Protein AF-A0A401KFF0-F1 (afdb_monomer_lite)

Secondary structure (DSSP, 8-state):
----------HHHHHHHHHHHH-TT-EEEE-TTT--EEEHHHHHHHHHHHHHHHHHHS-HHHHHHTT-TT--EEEEE--------S-GGGGTTTB-TTS-EEEEEEEEE-TTSPEEEEEETTTTEEEETTEEEEHHHHHHHHHTSTTEEEEEEEEEEETTTEEEEEEEEEEP---------HHHHHHHHHHTS---GGGS-SEEEEE-TTS---B-TTS-B-HHHHHIIIIIIS-GGGS-EEE--TTSPPTTS---GGGGGT----

Sequence (266 aa):
MTDTYYVPQLPWFTQFFQHWQRSPERILIRDLETGKEASVTEFLYDVIRHGSYLRSQLSEEIQSQLRDPNEEVFIAIVASAGYISGNANVMDNVFDSSDFYKTGDLGRIGPGREIFVLGRARQDVIRYFGWKVNALDVEESIRQHPEVSQTFVLGIADEHTCQRVAALIVRKPVASCGSFKLAALRRWLAIEQKLPAFKLPTMLRTISKGDPIPMTDSGKPLKKKIEDVYFRLHPVADRQVEIWDITTQEEGIGNRQWDWEGGSAK

Organism: Aspergillus awamori (NCBI:txid105351)

Radius of gyration: 23.63 Å; chains: 1; bounding box: 67×48×61 Å

Foldseek 3Di:
DPDDQDQQPDPVSVVLVVVCVVFVQQFDDADPVVRDTDGSVRVNCCCRVVVVVVLVLDDPVVVVLLQDQPHKDFDFDPDPDDDPDPDPCSCPPQADPSRTGRPQWIWGQHNSRDIGTLGGVPWQWEQFQNDTAGQVVLQVLLCPDPFFPGKGWGWDADPPTRTFTEMETETDPDPDPDDDDPVVSQLCCCAVVVDAPSNGGQKYAYDYPPDDFDADPVRHGPVVVCCCPPDNPCHVVVVRMDGHDPQDDDPNRDDHPCVVVVSNDD

InterPro domains:
  IPR025110 AMP-binding enzyme, C-terminal domain [PF13193] (138-220)
  IPR045851 AMP-binding enzyme domain superfamily [G3DSA:3.30.300.30] (123-231)
  IPR050237 ATP-dependent AMP-binding enzyme [PTHR43767] (87-226)

pLDDT: mean 74.82, std 15.37, range [31.75, 96.06]

Structure (mmCIF, N/CA/C/O backbone):
data_AF-A0A401KFF0-F1
#
_entry.id   AF-A0A401KFF0-F1
#
loop_
_atom_site.group_PDB
_atom_site.id
_atom_site.type_symbol
_atom_site.label_atom_id
_atom_site.label_alt_id
_atom_site.label_comp_id
_atom_site.label_asym_id
_atom_site.label_entity_id
_atom_site.label_seq_id
_atom_site.pdbx_PDB_ins_code
_atom_site.Cartn_x
_atom_site.Cartn_y
_atom_site.Cartn_z
_atom_site.occupancy
_atom_site.B_iso_or_equiv
_atom_site.auth_seq_id
_atom_site.auth_comp_id
_atom_site.auth_asym_id
_atom_site.auth_atom_id
_atom_site.pdbx_PDB_model_num
ATOM 1 N N . MET A 1 1 ? 34.389 11.138 -32.431 1.00 35.97 1 MET A N 1
ATOM 2 C CA . MET A 1 1 ? 33.479 11.713 -31.422 1.00 35.97 1 MET A CA 1
ATOM 3 C C . MET A 1 1 ? 33.643 10.869 -30.175 1.00 35.97 1 MET A C 1
ATOM 5 O O . MET A 1 1 ? 33.470 9.665 -30.265 1.00 35.97 1 MET A O 1
ATOM 9 N N . THR A 1 2 ? 34.129 11.443 -29.078 1.00 34.19 2 THR A N 1
ATOM 10 C CA . THR A 1 2 ? 34.196 10.753 -27.784 1.00 34.19 2 THR A CA 1
ATOM 11 C C . THR A 1 2 ? 32.779 10.629 -27.246 1.00 34.19 2 THR A C 1
ATOM 13 O O . THR A 1 2 ? 32.170 11.646 -26.922 1.00 34.19 2 THR A O 1
ATOM 16 N N . ASP A 1 3 ? 32.252 9.408 -27.191 1.00 39.41 3 ASP A N 1
ATOM 17 C CA . ASP A 1 3 ? 30.990 9.131 -26.513 1.00 39.41 3 ASP A CA 1
ATOM 18 C C . ASP A 1 3 ? 31.158 9.465 -25.026 1.00 39.41 3 ASP A C 1
ATOM 20 O O . ASP A 1 3 ? 31.905 8.812 -24.294 1.00 39.41 3 ASP A O 1
ATOM 24 N N . THR A 1 4 ? 30.506 10.535 -24.579 1.00 45.16 4 THR A N 1
ATOM 25 C CA . THR A 1 4 ? 30.492 10.922 -23.168 1.00 45.16 4 THR A CA 1
ATOM 26 C C . THR A 1 4 ? 29.521 10.005 -22.430 1.00 45.16 4 THR A C 1
ATOM 28 O O . THR A 1 4 ? 28.309 10.222 -22.438 1.00 45.16 4 THR A O 1
ATOM 31 N N . TYR A 1 5 ? 30.045 8.960 -21.792 1.00 48.78 5 TYR A N 1
ATOM 32 C CA . TYR A 1 5 ? 29.248 8.055 -20.966 1.00 48.78 5 TYR A CA 1
ATOM 33 C C . TYR A 1 5 ? 28.973 8.692 -19.599 1.00 48.78 5 TYR A C 1
ATOM 35 O O . TYR A 1 5 ? 29.878 8.904 -18.794 1.00 48.78 5 TYR A O 1
ATOM 43 N N . TYR A 1 6 ? 27.703 8.991 -19.321 1.00 53.06 6 TYR A N 1
ATOM 44 C CA . TYR A 1 6 ? 27.269 9.452 -18.004 1.00 53.06 6 TYR A CA 1
ATOM 45 C C . TYR A 1 6 ? 27.095 8.258 -17.067 1.00 53.06 6 TYR A C 1
ATOM 47 O O . TYR A 1 6 ? 26.159 7.471 -17.221 1.00 53.06 6 TYR A O 1
ATOM 55 N N . VAL A 1 7 ? 27.977 8.149 -16.075 1.00 56.47 7 VAL A N 1
ATOM 56 C CA . VAL A 1 7 ? 27.867 7.150 -15.007 1.00 56.47 7 VAL A CA 1
ATOM 57 C C . VAL A 1 7 ? 26.634 7.464 -14.144 1.00 56.47 7 VAL A C 1
ATOM 59 O O . VAL A 1 7 ? 26.543 8.572 -13.608 1.00 56.47 7 VAL A O 1
ATOM 62 N N . PRO A 1 8 ? 25.669 6.535 -13.997 1.00 57.53 8 PRO A N 1
ATOM 63 C CA . PRO A 1 8 ? 24.515 6.737 -13.126 1.00 57.53 8 PRO A CA 1
ATOM 64 C C . PRO A 1 8 ? 24.954 6.961 -11.673 1.00 57.53 8 PRO A C 1
ATOM 66 O O . PRO A 1 8 ? 25.644 6.120 -11.100 1.00 57.53 8 PRO A O 1
ATOM 69 N N . GLN A 1 9 ? 24.521 8.060 -11.049 1.00 57.84 9 GLN A N 1
ATOM 70 C CA . GLN A 1 9 ? 24.782 8.355 -9.630 1.00 57.84 9 GLN A CA 1
ATOM 71 C C . GLN A 1 9 ? 23.812 7.608 -8.703 1.00 57.84 9 GLN A C 1
ATOM 73 O O . GLN A 1 9 ? 23.184 8.178 -7.817 1.00 57.84 9 GLN A O 1
ATOM 78 N N . LEU A 1 10 ? 23.668 6.304 -8.927 1.00 60.59 10 LEU A N 1
ATOM 79 C CA . LEU A 1 10 ? 22.839 5.441 -8.098 1.00 60.59 10 LEU A CA 1
ATOM 80 C C . LEU A 1 10 ? 23.703 4.842 -6.977 1.00 60.59 10 LEU A C 1
ATOM 82 O O . LEU A 1 10 ? 24.782 4.328 -7.280 1.00 60.59 10 LEU A O 1
ATOM 86 N N . PRO A 1 11 ? 23.255 4.830 -5.705 1.00 56.38 11 PRO A N 1
ATOM 87 C CA . PRO A 1 11 ? 24.055 4.318 -4.586 1.00 56.38 11 PRO A CA 1
ATOM 88 C C . PRO A 1 11 ? 24.601 2.898 -4.807 1.00 56.38 11 PRO A C 1
ATOM 90 O O . PRO A 1 11 ? 25.749 2.610 -4.468 1.00 56.38 11 PRO A O 1
ATOM 93 N N . TRP A 1 12 ? 23.809 2.028 -5.441 1.00 57.38 12 TRP A N 1
ATOM 94 C CA . TRP A 1 12 ? 24.223 0.666 -5.786 1.00 57.38 12 TRP A CA 1
ATOM 95 C C . TRP A 1 12 ? 25.246 0.631 -6.933 1.00 57.38 12 TRP A C 1
ATOM 97 O O . TRP A 1 12 ? 26.163 -0.185 -6.909 1.00 57.38 12 TRP A O 1
ATOM 107 N N . PHE A 1 13 ? 25.141 1.543 -7.906 1.00 67.94 13 PHE A N 1
ATOM 108 C CA . PHE A 1 13 ? 26.057 1.613 -9.046 1.00 67.94 13 PHE A CA 1
ATOM 109 C C . PHE A 1 13 ? 27.445 2.086 -8.607 1.00 67.94 13 PHE A C 1
ATOM 111 O O . PHE A 1 13 ? 28.450 1.549 -9.058 1.00 67.94 13 PHE A O 1
ATOM 118 N N . THR A 1 14 ? 27.515 3.014 -7.649 1.00 69.69 14 THR A N 1
ATOM 119 C CA . THR A 1 14 ? 28.779 3.437 -7.030 1.00 69.69 14 THR A CA 1
ATOM 120 C C . THR A 1 14 ? 29.473 2.281 -6.305 1.00 69.69 14 THR A C 1
ATOM 122 O O . THR A 1 14 ? 30.672 2.076 -6.483 1.00 69.69 14 THR A O 1
ATOM 125 N N . GLN A 1 15 ? 28.736 1.483 -5.524 1.00 69.19 15 GLN A N 1
ATOM 126 C CA . GLN A 1 15 ? 29.291 0.294 -4.857 1.00 69.19 15 GLN A CA 1
ATOM 127 C C . GLN A 1 15 ? 29.762 -0.767 -5.859 1.00 69.19 15 GLN A C 1
ATOM 129 O O . GLN A 1 15 ? 30.794 -1.414 -5.651 1.00 69.19 15 GLN A O 1
ATOM 134 N N . PHE A 1 16 ? 29.018 -0.928 -6.951 1.00 71.44 16 PHE A N 1
ATOM 135 C CA . PHE A 1 16 ? 29.342 -1.863 -8.016 1.00 71.44 16 PHE A CA 1
ATOM 136 C C . PHE A 1 16 ? 30.586 -1.425 -8.805 1.00 71.44 16 PHE A C 1
ATOM 138 O O . PHE A 1 16 ? 31.492 -2.225 -9.025 1.00 71.44 16 PHE A O 1
ATOM 145 N N . PHE A 1 17 ? 30.709 -0.132 -9.115 1.00 78.12 17 PHE A N 1
ATOM 146 C CA . PHE A 1 17 ? 31.893 0.455 -9.745 1.00 78.12 17 PHE A CA 1
ATOM 147 C C . PHE A 1 17 ? 33.143 0.334 -8.858 1.00 78.12 17 PHE A C 1
ATOM 149 O O . PHE A 1 17 ? 34.227 0.017 -9.341 1.00 78.12 17 PHE A O 1
ATOM 156 N N . GLN A 1 18 ? 32.997 0.504 -7.539 1.00 80.62 18 GLN A N 1
ATOM 157 C CA . GLN A 1 18 ? 34.082 0.259 -6.581 1.00 80.62 18 GLN A CA 1
ATOM 158 C C . GLN A 1 18 ? 34.515 -1.216 -6.546 1.00 80.62 18 GLN A C 1
ATOM 160 O O . GLN A 1 18 ? 35.701 -1.503 -6.383 1.00 80.62 18 GLN A O 1
ATOM 165 N N . HIS A 1 19 ? 33.577 -2.159 -6.694 1.00 74.44 19 HIS A N 1
ATOM 166 C CA . HIS A 1 19 ? 33.895 -3.586 -6.804 1.00 74.44 19 HIS A CA 1
ATOM 167 C C . HIS A 1 19 ? 34.613 -3.910 -8.112 1.00 74.44 19 HIS A C 1
ATOM 169 O O . HIS A 1 19 ? 35.628 -4.605 -8.084 1.00 74.44 19 HIS A O 1
ATOM 175 N N . TRP A 1 20 ? 34.136 -3.357 -9.227 1.00 84.19 20 TRP A N 1
ATOM 176 C CA . TRP A 1 20 ? 34.799 -3.456 -10.524 1.00 84.19 20 TRP A CA 1
ATOM 177 C C . TRP A 1 20 ? 36.244 -2.951 -10.458 1.00 84.19 20 TRP A C 1
ATOM 179 O O . TRP A 1 20 ? 37.156 -3.666 -10.856 1.00 84.19 20 TRP A O 1
ATOM 189 N N . GLN A 1 21 ? 36.479 -1.782 -9.852 1.00 85.50 21 GLN A N 1
ATOM 190 C CA . GLN A 1 21 ? 37.822 -1.209 -9.719 1.00 85.50 21 GLN A CA 1
ATOM 191 C C . GLN A 1 21 ? 38.785 -2.111 -8.924 1.00 85.50 21 GLN A C 1
ATOM 193 O O . GLN A 1 21 ? 39.989 -2.103 -9.170 1.00 85.50 21 GLN A O 1
ATOM 198 N N . ARG A 1 22 ? 38.273 -2.881 -7.955 1.00 87.19 22 ARG A N 1
ATOM 199 C CA . ARG A 1 22 ? 39.079 -3.778 -7.111 1.00 87.19 22 ARG A CA 1
ATOM 200 C C . ARG A 1 22 ? 39.293 -5.156 -7.730 1.00 87.19 22 ARG A C 1
ATOM 202 O O . ARG A 1 22 ? 40.295 -5.802 -7.431 1.00 87.19 22 ARG A O 1
ATOM 209 N N . SER A 1 23 ? 38.334 -5.662 -8.501 1.00 86.12 23 SER A N 1
ATOM 210 C CA . SER A 1 23 ? 38.346 -7.040 -9.008 1.00 86.12 23 SER A CA 1
ATOM 211 C C . SER A 1 23 ? 37.544 -7.167 -10.314 1.00 86.12 23 SER A C 1
ATOM 213 O O . SER A 1 23 ? 36.468 -7.769 -10.307 1.00 86.12 23 SER A O 1
ATOM 215 N N . PRO A 1 24 ? 38.050 -6.620 -11.434 1.00 85.69 24 PRO A N 1
ATOM 216 C CA . PRO A 1 24 ? 37.308 -6.546 -12.698 1.00 85.69 24 PRO A CA 1
ATOM 217 C C . PRO A 1 24 ? 37.015 -7.926 -13.308 1.00 85.69 24 PRO A C 1
ATOM 219 O O . PRO A 1 24 ? 35.920 -8.160 -13.813 1.00 85.69 24 PRO A O 1
ATOM 222 N N . GLU A 1 25 ? 37.955 -8.864 -13.173 1.00 89.00 25 GLU A N 1
ATOM 223 C CA . GLU A 1 25 ? 37.859 -10.231 -13.714 1.00 89.00 25 GLU A CA 1
ATOM 224 C C . GLU A 1 25 ? 37.128 -11.210 -12.787 1.00 89.00 25 GLU A C 1
ATOM 226 O O . GLU A 1 25 ? 37.020 -12.401 -13.076 1.00 89.00 25 GLU A O 1
ATOM 231 N N . ARG A 1 26 ? 36.643 -10.750 -11.626 1.00 84.50 26 ARG A N 1
ATOM 232 C CA . ARG A 1 26 ? 35.909 -11.632 -10.719 1.00 84.50 26 ARG A CA 1
ATOM 233 C C . ARG A 1 26 ? 34.629 -12.089 -11.409 1.00 84.50 26 ARG A C 1
ATOM 235 O O . ARG A 1 26 ? 33.841 -11.260 -11.853 1.00 84.50 26 ARG A O 1
ATOM 242 N N . ILE A 1 27 ? 34.392 -13.394 -11.432 1.00 81.88 27 ILE A N 1
ATOM 243 C CA . ILE A 1 27 ? 33.137 -13.950 -11.936 1.00 81.88 27 ILE A CA 1
ATOM 244 C C . ILE A 1 27 ? 32.002 -13.552 -10.991 1.00 81.88 27 ILE A C 1
ATOM 246 O O . ILE A 1 27 ? 32.051 -13.833 -9.789 1.00 81.88 27 ILE A O 1
ATOM 250 N N . LEU A 1 28 ? 31.013 -12.850 -11.540 1.00 74.31 28 LEU A N 1
ATOM 251 C CA . LEU A 1 28 ? 29.847 -12.349 -10.816 1.00 74.31 28 LEU A CA 1
ATOM 252 C C . LEU A 1 28 ? 28.639 -13.260 -11.035 1.00 74.31 28 LEU A C 1
ATOM 254 O O . LEU A 1 28 ? 27.906 -13.546 -10.091 1.00 74.31 28 LEU A O 1
ATOM 258 N N . ILE A 1 29 ? 28.449 -13.718 -12.272 1.00 70.69 29 ILE A N 1
ATOM 259 C CA . ILE A 1 29 ? 27.336 -14.576 -12.670 1.00 70.69 29 ILE A CA 1
ATOM 260 C C . ILE A 1 29 ? 27.906 -15.839 -13.298 1.00 70.69 29 ILE A C 1
ATOM 262 O O . ILE A 1 29 ? 28.798 -15.781 -14.141 1.00 70.69 29 ILE A O 1
ATOM 266 N N . ARG A 1 30 ? 27.364 -16.981 -12.887 1.00 67.00 30 ARG A N 1
ATOM 267 C CA . ARG A 1 30 ? 27.587 -18.274 -13.523 1.00 67.00 30 ARG A CA 1
ATOM 268 C C . ARG A 1 30 ? 26.224 -18.866 -13.838 1.00 67.00 30 ARG A C 1
ATOM 270 O O . ARG A 1 30 ? 25.458 -19.166 -12.925 1.00 67.00 30 ARG A O 1
ATOM 277 N N . ASP A 1 31 ? 25.928 -19.001 -15.119 1.00 60.34 31 ASP A N 1
ATOM 278 C CA . ASP A 1 31 ? 24.770 -19.732 -15.606 1.00 60.34 31 ASP A CA 1
ATOM 279 C C . ASP A 1 31 ? 25.089 -21.230 -15.538 1.00 60.34 31 ASP A C 1
ATOM 281 O O . ASP A 1 31 ? 25.996 -21.727 -16.208 1.00 60.34 31 ASP A O 1
ATOM 285 N N . LEU A 1 32 ? 24.375 -21.943 -14.669 1.00 56.50 32 LEU A N 1
ATOM 286 C CA . LEU A 1 32 ? 24.602 -23.365 -14.416 1.00 56.50 32 LEU A CA 1
ATOM 287 C C . LEU A 1 32 ? 24.030 -24.270 -15.515 1.00 56.50 32 LEU A C 1
ATOM 289 O O . LEU A 1 32 ? 24.432 -25.426 -15.601 1.00 56.50 32 LEU A O 1
ATOM 293 N N . GLU A 1 33 ? 23.113 -23.764 -16.337 1.00 43.78 33 GLU A N 1
ATOM 294 C CA . GLU A 1 33 ? 22.471 -24.522 -17.410 1.00 43.78 33 GLU A CA 1
ATOM 295 C C . GLU A 1 33 ? 23.275 -24.414 -18.707 1.00 43.78 33 GLU A C 1
ATOM 297 O O . GLU A 1 33 ? 23.534 -25.417 -19.372 1.00 43.78 33 GLU A O 1
ATOM 302 N N . THR A 1 34 ? 23.735 -23.206 -19.041 1.00 61.06 34 THR A N 1
ATOM 303 C CA . THR A 1 34 ? 24.523 -22.969 -20.262 1.00 61.06 34 THR A CA 1
ATOM 304 C C . THR A 1 34 ? 26.034 -23.025 -20.037 1.00 61.06 34 THR A C 1
ATOM 306 O O . THR A 1 34 ? 26.800 -23.036 -21.002 1.00 61.06 34 THR A O 1
ATOM 309 N N . GLY A 1 35 ? 26.483 -23.042 -18.778 1.00 73.25 35 GLY A N 1
ATOM 310 C CA . GLY A 1 35 ? 27.898 -23.004 -18.402 1.00 73.25 35 GLY A CA 1
ATOM 311 C C . GLY A 1 35 ? 28.572 -21.652 -18.653 1.00 73.25 35 GLY A C 1
ATOM 312 O O . GLY A 1 35 ? 29.787 -21.543 -18.496 1.00 73.25 35 GLY A O 1
ATOM 313 N N . LYS A 1 36 ? 27.815 -20.625 -19.059 1.00 71.81 36 LYS A N 1
ATOM 314 C CA . LYS A 1 36 ? 28.351 -19.288 -19.316 1.00 71.81 36 LYS A CA 1
ATOM 315 C C . LYS A 1 36 ? 28.688 -18.576 -18.013 1.00 71.81 36 LYS A C 1
ATOM 317 O O . LYS A 1 36 ? 27.950 -18.636 -17.032 1.00 71.81 36 LYS A O 1
ATOM 322 N N . GLU A 1 37 ? 29.790 -17.848 -18.032 1.00 78.75 37 GLU A N 1
ATOM 323 C CA . GLU A 1 37 ? 30.242 -17.018 -16.923 1.00 78.75 37 GLU A CA 1
ATOM 324 C C . GLU A 1 37 ? 30.306 -15.566 -17.388 1.00 78.75 37 GLU A C 1
ATOM 326 O O . GLU A 1 37 ? 30.659 -15.306 -18.535 1.00 78.75 37 GLU A O 1
ATOM 331 N N . ALA A 1 38 ? 29.947 -14.639 -16.504 1.00 77.38 38 ALA A N 1
ATOM 332 C CA . ALA A 1 38 ? 30.121 -13.211 -16.722 1.00 77.38 38 ALA A CA 1
ATOM 333 C C . ALA A 1 38 ? 30.903 -12.611 -15.553 1.00 77.38 38 ALA A C 1
ATOM 335 O O . ALA A 1 38 ? 30.535 -12.752 -14.376 1.00 77.38 38 ALA A O 1
ATOM 336 N N . SER A 1 39 ? 31.998 -11.943 -15.891 1.00 85.44 39 SER A N 1
ATOM 337 C CA . SER A 1 39 ? 32.814 -11.154 -14.977 1.00 85.44 39 SER A CA 1
ATOM 338 C C . SER A 1 39 ? 32.103 -9.869 -14.539 1.00 85.44 39 SER A C 1
ATOM 340 O O . SER A 1 39 ? 31.110 -9.434 -15.129 1.00 85.44 39 SER A O 1
ATOM 342 N N . VAL A 1 40 ? 32.627 -9.221 -13.497 1.00 80.19 40 VAL A N 1
ATOM 343 C CA . VAL A 1 40 ? 32.163 -7.892 -13.072 1.00 80.19 40 VAL A CA 1
ATOM 344 C C . VAL A 1 40 ? 32.277 -6.876 -14.220 1.00 80.19 40 VAL A C 1
ATOM 346 O O . VAL A 1 40 ? 31.377 -6.052 -14.380 1.00 80.19 40 VAL A O 1
ATOM 349 N N . THR A 1 41 ? 33.338 -6.940 -15.034 1.00 83.38 41 THR A N 1
ATOM 350 C CA . THR A 1 41 ? 33.517 -6.073 -16.214 1.00 83.38 41 THR A CA 1
ATOM 351 C C . THR A 1 41 ? 32.452 -6.313 -17.279 1.00 83.38 41 THR A C 1
ATOM 353 O O . THR A 1 41 ? 31.844 -5.349 -17.743 1.00 83.38 41 THR A O 1
ATOM 356 N N . GLU A 1 42 ? 32.207 -7.568 -17.656 1.00 79.81 42 GLU A N 1
ATOM 357 C CA . GLU A 1 42 ? 31.202 -7.908 -18.673 1.00 79.81 42 GLU A CA 1
ATOM 358 C C . GLU A 1 42 ? 29.804 -7.496 -18.217 1.00 79.81 42 GLU A C 1
ATOM 360 O O . GLU A 1 42 ? 29.082 -6.841 -18.961 1.00 79.81 42 GLU A O 1
ATOM 365 N N . PHE A 1 43 ? 29.460 -7.751 -16.952 1.00 78.19 43 PHE A N 1
ATOM 366 C CA . PHE A 1 43 ? 28.182 -7.316 -16.402 1.00 78.19 43 PHE A CA 1
ATOM 367 C C . PHE A 1 43 ? 28.048 -5.786 -16.368 1.00 78.19 43 PHE A C 1
ATOM 369 O O . PHE A 1 43 ? 26.999 -5.249 -16.713 1.00 78.19 43 PHE A O 1
ATOM 376 N N . LEU A 1 44 ? 29.097 -5.053 -15.973 1.00 80.12 44 LEU A N 1
ATOM 377 C CA . LEU A 1 44 ? 29.079 -3.585 -15.975 1.00 80.12 44 LEU A CA 1
ATOM 378 C C . LEU A 1 44 ? 28.907 -3.028 -17.394 1.00 80.12 44 LEU A C 1
ATOM 380 O O . LEU A 1 44 ? 28.120 -2.102 -17.605 1.00 80.12 44 LEU A O 1
ATOM 384 N N . TYR A 1 45 ? 29.633 -3.598 -18.354 1.00 81.00 45 TYR A N 1
ATOM 385 C CA . TYR A 1 45 ? 29.527 -3.249 -19.763 1.00 81.00 45 TYR A CA 1
ATOM 386 C C . TYR A 1 45 ? 28.114 -3.494 -20.290 1.00 81.00 45 TYR A C 1
ATOM 388 O O . TYR A 1 45 ? 27.528 -2.594 -20.893 1.00 81.00 45 TYR A O 1
ATOM 396 N N . ASP A 1 46 ? 27.541 -4.660 -19.995 1.00 73.81 46 ASP A N 1
ATOM 397 C CA . ASP A 1 46 ? 26.181 -5.012 -20.382 1.00 73.81 46 ASP A CA 1
ATOM 398 C C . ASP A 1 46 ? 25.169 -4.065 -19.747 1.00 73.81 46 ASP A C 1
ATOM 400 O O . ASP A 1 46 ? 24.346 -3.505 -20.458 1.00 73.81 46 ASP A O 1
ATOM 404 N N . VAL A 1 47 ? 25.256 -3.764 -18.451 1.00 72.81 47 VAL A N 1
ATOM 405 C CA . VAL A 1 47 ? 24.339 -2.815 -17.797 1.00 72.81 47 VAL A CA 1
ATOM 406 C C . VAL A 1 47 ? 24.395 -1.428 -18.451 1.00 72.81 47 VAL A C 1
ATOM 408 O O . VAL A 1 47 ? 23.350 -0.825 -18.709 1.00 72.81 47 VAL A O 1
ATOM 411 N N . ILE A 1 48 ? 25.591 -0.913 -18.753 1.00 73.19 48 ILE A N 1
ATOM 412 C CA . ILE A 1 48 ? 25.758 0.416 -19.365 1.00 73.19 48 ILE A CA 1
ATOM 413 C C . ILE A 1 48 ? 25.272 0.415 -20.820 1.00 73.19 48 ILE A C 1
ATOM 415 O O . ILE A 1 48 ? 24.514 1.304 -21.230 1.00 73.19 48 ILE A O 1
ATOM 419 N N . ARG A 1 49 ? 25.699 -0.573 -21.613 1.00 76.56 49 ARG A N 1
ATOM 420 C CA . ARG A 1 49 ? 25.382 -0.666 -23.041 1.00 76.56 49 ARG A CA 1
ATOM 421 C C . ARG A 1 49 ? 23.921 -1.024 -23.259 1.00 76.56 49 ARG A C 1
ATOM 423 O O . ARG A 1 49 ? 23.247 -0.357 -24.039 1.00 76.56 49 ARG A O 1
ATOM 430 N N . HIS A 1 50 ? 23.421 -2.029 -22.551 1.00 71.38 50 HIS A N 1
ATOM 431 C CA . HIS A 1 50 ? 22.033 -2.465 -22.619 1.00 71.38 50 HIS A CA 1
ATOM 432 C C . HIS A 1 50 ? 21.100 -1.380 -22.078 1.00 71.38 50 HIS A C 1
ATOM 434 O O . HIS A 1 50 ? 20.110 -1.064 -22.723 1.00 71.38 50 HIS A O 1
ATOM 440 N N . GLY A 1 51 ? 21.454 -0.702 -20.981 1.00 69.00 51 GLY A N 1
ATOM 441 C CA . GLY A 1 51 ? 20.687 0.446 -20.488 1.00 69.00 51 GLY A CA 1
ATOM 442 C C . GLY A 1 51 ? 20.598 1.597 -21.500 1.00 69.00 51 GLY A C 1
ATOM 443 O O . GLY A 1 51 ? 19.539 2.206 -21.655 1.00 69.00 51 GLY A O 1
ATOM 444 N N . SER A 1 52 ? 21.686 1.877 -22.224 1.00 69.88 52 SER A N 1
ATOM 445 C CA . SER A 1 52 ? 21.707 2.901 -23.281 1.00 69.88 52 SER A CA 1
ATOM 446 C C . SER A 1 52 ? 20.905 2.477 -24.514 1.00 69.88 52 SER A C 1
ATOM 448 O O . SER A 1 52 ? 20.159 3.281 -25.068 1.00 69.88 52 SER A O 1
ATOM 450 N N . TYR A 1 53 ? 21.018 1.207 -24.908 1.00 72.88 53 TYR A N 1
ATOM 451 C CA . TYR A 1 53 ? 20.258 0.623 -26.009 1.00 72.88 53 TYR A CA 1
ATOM 452 C C . TYR A 1 53 ? 18.755 0.606 -25.716 1.00 72.88 53 TYR A C 1
ATOM 454 O O . TYR A 1 53 ? 17.978 1.115 -26.510 1.00 72.88 53 TYR A O 1
ATOM 462 N N . LEU A 1 54 ? 18.329 0.113 -24.550 1.00 69.50 54 LEU A N 1
ATOM 463 C CA . LEU A 1 54 ? 16.914 0.091 -24.173 1.00 69.50 54 LEU A CA 1
ATOM 464 C C . LEU A 1 54 ? 16.307 1.493 -24.205 1.00 69.50 54 LEU A C 1
ATOM 466 O O . LEU A 1 54 ? 15.224 1.673 -24.746 1.00 69.50 54 LEU A O 1
ATOM 470 N N . ARG A 1 55 ? 17.026 2.504 -23.701 1.00 70.62 55 ARG A N 1
ATOM 471 C CA . ARG A 1 55 ? 16.571 3.900 -23.768 1.00 70.62 55 ARG A CA 1
ATOM 472 C C . ARG A 1 55 ? 16.407 4.406 -25.196 1.00 70.62 55 ARG A C 1
ATOM 474 O O . ARG A 1 55 ? 15.475 5.165 -25.431 1.00 70.62 55 ARG A O 1
ATOM 481 N N . SER A 1 56 ? 17.274 4.001 -26.127 1.00 74.56 56 SER A N 1
ATOM 482 C CA . SER A 1 56 ? 17.137 4.398 -27.533 1.00 74.56 56 SER A CA 1
ATOM 483 C C . SER A 1 56 ? 15.944 3.738 -28.226 1.00 74.56 56 SER A C 1
ATOM 485 O O . SER A 1 56 ? 15.482 4.260 -29.235 1.00 74.56 56 SER A O 1
ATOM 487 N N . GLN A 1 57 ? 15.430 2.629 -27.684 1.00 77.06 57 GLN A N 1
ATOM 488 C CA . GLN A 1 57 ? 14.225 1.963 -28.184 1.00 77.06 57 GLN A CA 1
ATOM 489 C C . GLN A 1 57 ? 12.918 2.549 -27.616 1.00 77.06 57 GLN A C 1
ATOM 491 O O . GLN A 1 57 ? 11.844 2.233 -28.122 1.00 77.06 57 GLN A O 1
ATOM 496 N N . LEU A 1 58 ? 12.971 3.392 -26.575 1.00 75.06 58 LEU A N 1
ATOM 497 C CA . LEU A 1 58 ? 11.772 4.013 -25.995 1.00 75.06 58 LEU A CA 1
ATOM 498 C C . LEU A 1 58 ? 11.267 5.168 -26.868 1.00 75.06 58 LEU A C 1
ATOM 500 O O . LEU A 1 58 ? 12.068 5.957 -27.374 1.00 75.06 58 LEU A O 1
ATOM 504 N N . SER A 1 59 ? 9.943 5.320 -26.970 1.00 78.56 59 SER A N 1
ATOM 505 C CA . SER A 1 59 ? 9.316 6.455 -27.660 1.00 78.56 59 SER A CA 1
ATOM 506 C C . SER A 1 59 ? 9.647 7.792 -26.985 1.00 78.56 59 SER A C 1
ATOM 508 O O . SER A 1 59 ? 9.926 7.845 -25.784 1.00 78.56 59 SER A O 1
ATOM 510 N N . GLU A 1 60 ? 9.580 8.899 -27.733 1.00 79.44 60 GLU A N 1
ATOM 511 C CA . GLU A 1 60 ? 9.831 10.239 -27.177 1.00 79.44 60 GLU A CA 1
ATOM 512 C C . GLU A 1 60 ? 8.883 10.589 -26.022 1.00 79.44 60 GLU A C 1
ATOM 514 O O . GLU A 1 60 ? 9.305 11.221 -25.052 1.00 79.44 60 GLU A O 1
ATOM 519 N N . GLU A 1 61 ? 7.631 10.129 -26.092 1.00 78.94 61 GLU A N 1
ATOM 520 C CA . GLU A 1 61 ? 6.629 10.291 -25.036 1.00 78.94 61 GLU A CA 1
ATOM 521 C C . GLU A 1 61 ? 7.081 9.628 -23.728 1.00 78.94 61 GLU A C 1
ATOM 523 O O . GLU A 1 61 ? 7.165 10.295 -22.695 1.00 78.94 61 GLU A O 1
ATOM 528 N N . ILE A 1 62 ? 7.471 8.348 -23.780 1.00 74.44 62 ILE A N 1
ATOM 529 C CA . ILE A 1 62 ? 7.967 7.611 -22.609 1.00 74.44 62 ILE A CA 1
ATOM 530 C C . ILE A 1 62 ? 9.254 8.255 -22.086 1.00 74.44 62 ILE A C 1
ATOM 532 O O . ILE A 1 62 ? 9.428 8.431 -20.881 1.00 74.44 62 ILE A O 1
ATOM 536 N N . GLN A 1 63 ? 10.165 8.659 -22.974 1.00 77.00 63 GLN A N 1
ATOM 537 C CA . GLN A 1 63 ? 11.387 9.352 -22.565 1.00 77.00 63 GLN A CA 1
ATOM 538 C C . GLN A 1 63 ? 11.095 10.689 -21.872 1.00 77.00 63 GLN A C 1
ATOM 540 O O . GLN A 1 63 ? 11.859 11.093 -20.995 1.00 77.00 63 GLN A O 1
ATOM 545 N N . SER A 1 64 ? 10.023 11.383 -22.263 1.00 78.62 64 SER A N 1
ATOM 546 C CA . SER A 1 64 ? 9.569 12.610 -21.611 1.00 78.62 64 SER A CA 1
ATOM 547 C C . SER A 1 64 ? 8.976 12.343 -20.230 1.00 78.62 64 SER A C 1
ATOM 549 O O . SER A 1 64 ? 9.369 13.012 -19.279 1.00 78.62 64 SER A O 1
ATOM 551 N N . GLN A 1 65 ? 8.121 11.325 -20.094 1.00 75.38 65 GLN A N 1
ATOM 552 C CA . GLN A 1 65 ? 7.573 10.883 -18.803 1.00 75.38 65 GLN A CA 1
ATOM 553 C C . GLN A 1 65 ? 8.680 10.475 -17.821 1.00 75.38 65 GLN A C 1
ATOM 555 O O . GLN A 1 65 ? 8.667 10.883 -16.668 1.00 75.38 65 GLN A O 1
ATOM 560 N N . LEU A 1 66 ? 9.712 9.761 -18.286 1.00 70.12 66 LEU A N 1
ATOM 561 C CA . LEU A 1 66 ? 10.868 9.379 -17.460 1.00 70.12 66 LEU A CA 1
ATOM 562 C C . LEU A 1 66 ? 11.706 10.573 -16.960 1.00 70.12 66 LEU A C 1
ATOM 564 O O . LEU A 1 66 ? 12.546 10.391 -16.076 1.00 70.12 66 LEU A O 1
ATOM 568 N N . ARG A 1 67 ? 11.546 11.768 -17.546 1.00 72.81 67 ARG A N 1
ATOM 569 C CA . ARG A 1 67 ? 12.214 13.006 -17.108 1.00 72.81 67 ARG A CA 1
ATOM 570 C C . ARG A 1 67 ? 11.363 13.835 -16.147 1.00 72.81 67 ARG A C 1
ATOM 572 O O . ARG A 1 67 ? 11.923 14.717 -15.498 1.00 72.81 67 ARG A O 1
ATOM 579 N N . ASP A 1 68 ? 10.059 13.581 -16.064 1.00 73.75 68 ASP A N 1
ATOM 580 C CA . ASP A 1 68 ? 9.165 14.306 -15.168 1.00 73.75 68 ASP A CA 1
ATOM 581 C C . ASP A 1 68 ? 9.189 13.666 -13.767 1.00 73.75 68 ASP A C 1
ATOM 583 O O . ASP A 1 68 ? 8.775 12.517 -13.601 1.00 73.75 68 ASP A O 1
ATOM 587 N N . PRO A 1 69 ? 9.656 14.382 -12.727 1.00 62.44 69 PRO A N 1
ATOM 588 C CA . PRO A 1 69 ? 9.709 13.849 -11.369 1.00 62.44 69 PRO A CA 1
ATOM 589 C C . PRO A 1 69 ? 8.327 13.650 -10.724 1.00 62.44 69 PRO A C 1
ATOM 591 O O . PRO A 1 69 ? 8.266 13.114 -9.612 1.00 62.44 69 PRO A O 1
ATOM 594 N N . ASN A 1 70 ? 7.240 14.102 -11.353 1.00 67.06 70 ASN A N 1
ATOM 595 C CA . ASN A 1 70 ? 5.868 13.939 -10.870 1.00 67.06 70 ASN A CA 1
ATOM 596 C C . ASN A 1 70 ? 5.116 12.795 -11.560 1.00 67.06 70 ASN A C 1
ATOM 598 O O . ASN A 1 70 ? 4.033 12.439 -11.096 1.00 67.06 70 ASN A O 1
ATOM 602 N N . GLU A 1 71 ? 5.675 12.208 -12.621 1.00 71.94 71 GLU A N 1
ATOM 603 C CA . GLU A 1 71 ? 5.033 11.110 -13.341 1.00 71.94 71 GLU A CA 1
ATOM 604 C C . GLU A 1 71 ? 5.281 9.752 -12.673 1.00 71.94 71 GLU A C 1
ATOM 606 O O . GLU A 1 71 ? 6.381 9.422 -12.216 1.00 71.94 71 GLU A O 1
ATOM 611 N N . GLU A 1 72 ? 4.225 8.940 -12.622 1.00 59.38 72 GLU A N 1
ATOM 612 C CA . GLU A 1 72 ? 4.303 7.549 -12.183 1.00 59.38 72 GLU A CA 1
ATOM 613 C C . GLU A 1 72 ? 4.712 6.681 -13.376 1.00 59.38 72 GLU A C 1
ATOM 615 O O . GLU A 1 72 ? 4.075 6.712 -14.427 1.00 59.38 72 GLU A O 1
ATOM 620 N N . VAL A 1 73 ? 5.749 5.861 -13.214 1.00 60.81 73 VAL A N 1
ATOM 621 C CA . VAL A 1 73 ? 6.247 4.991 -14.284 1.00 60.81 73 VAL A CA 1
ATOM 622 C C . VAL A 1 73 ? 6.148 3.526 -13.883 1.00 60.81 73 VAL A C 1
ATOM 624 O O . VAL A 1 73 ? 6.341 3.149 -12.723 1.00 60.81 73 VAL A O 1
ATOM 627 N N . PHE A 1 74 ? 5.852 2.671 -14.857 1.00 54.81 74 PHE A N 1
ATOM 628 C CA . PHE A 1 74 ? 5.908 1.228 -14.663 1.00 54.81 74 PHE A CA 1
ATOM 629 C C . PHE A 1 74 ? 7.360 0.765 -14.708 1.00 54.81 74 PHE A C 1
ATOM 631 O O . PHE A 1 74 ? 8.110 1.112 -15.620 1.00 54.81 74 PHE A O 1
ATOM 638 N N . ILE A 1 75 ? 7.758 -0.043 -13.729 1.00 56.81 75 ILE A N 1
ATOM 639 C CA . ILE A 1 75 ? 9.074 -0.678 -13.748 1.00 56.81 75 ILE A CA 1
ATOM 640 C C . ILE A 1 75 ? 8.958 -1.907 -14.650 1.00 56.81 75 ILE A C 1
ATOM 642 O O . ILE A 1 75 ? 8.159 -2.796 -14.370 1.00 56.81 75 ILE A O 1
ATOM 646 N N . ALA A 1 76 ? 9.734 -1.973 -15.727 1.00 54.50 76 ALA A N 1
ATOM 647 C CA . ALA A 1 76 ? 9.850 -3.172 -16.552 1.00 54.50 76 ALA A CA 1
ATOM 648 C C . ALA A 1 76 ? 11.189 -3.862 -16.275 1.00 54.50 76 ALA A C 1
ATOM 650 O O . ALA A 1 76 ? 12.227 -3.205 -16.185 1.00 54.50 76 ALA A O 1
ATOM 651 N N . ILE A 1 77 ? 11.169 -5.188 -16.138 1.00 53.25 77 ILE A N 1
ATOM 652 C CA . ILE A 1 77 ? 12.387 -6.003 -16.083 1.00 53.25 77 ILE A CA 1
ATOM 653 C C . ILE A 1 77 ? 12.562 -6.615 -17.467 1.00 53.25 77 ILE A C 1
ATOM 655 O O . ILE A 1 77 ? 11.659 -7.286 -17.959 1.00 53.25 77 ILE A O 1
ATOM 659 N N . VAL A 1 78 ? 13.718 -6.413 -18.093 1.00 51.97 78 VAL A N 1
ATOM 660 C CA . VAL A 1 78 ? 14.068 -7.166 -19.300 1.00 51.97 78 VAL A CA 1
ATOM 661 C C . VAL A 1 78 ? 14.517 -8.551 -18.850 1.00 51.97 78 VAL A C 1
ATOM 663 O O . VAL A 1 78 ? 15.632 -8.725 -18.367 1.00 51.97 78 VAL A O 1
ATOM 666 N N . ALA A 1 79 ? 13.613 -9.522 -18.935 1.00 50.75 79 ALA A N 1
ATOM 667 C CA . ALA A 1 79 ? 13.894 -10.918 -18.639 1.00 50.75 79 ALA A CA 1
ATOM 668 C C . ALA A 1 79 ? 13.482 -11.776 -19.833 1.00 50.75 79 ALA A C 1
ATOM 670 O O . ALA A 1 79 ? 12.339 -11.722 -20.283 1.00 50.75 79 ALA A O 1
ATOM 671 N N . SER A 1 80 ? 14.396 -12.614 -20.317 1.00 46.84 80 SER A N 1
ATOM 672 C CA . SER A 1 80 ? 14.050 -13.721 -21.203 1.00 46.84 80 SER A CA 1
ATOM 673 C C . SER A 1 80 ? 13.490 -14.864 -20.355 1.00 46.84 80 SER A C 1
ATOM 675 O O . SER A 1 80 ? 14.221 -15.793 -20.029 1.00 46.84 80 SER A O 1
ATOM 677 N N . ALA A 1 81 ? 12.231 -14.787 -19.921 1.00 47.12 81 ALA A N 1
ATOM 678 C CA . ALA A 1 81 ? 11.579 -15.936 -19.290 1.00 47.12 81 ALA A CA 1
ATOM 679 C C . ALA A 1 81 ? 10.054 -15.800 -19.255 1.00 47.12 81 ALA A C 1
ATOM 681 O O . ALA A 1 81 ? 9.509 -14.910 -18.605 1.00 47.12 81 ALA A O 1
ATOM 682 N N . GLY A 1 82 ? 9.367 -16.752 -19.885 1.00 53.34 82 GLY A N 1
ATOM 683 C CA . GLY A 1 82 ? 8.007 -17.106 -19.498 1.00 53.34 82 GLY A CA 1
ATOM 684 C C . GLY A 1 82 ? 8.025 -17.981 -18.238 1.00 53.34 82 GLY A C 1
ATOM 685 O O . GLY A 1 82 ? 8.904 -18.819 -18.059 1.00 53.34 82 GLY A O 1
ATOM 686 N N . TYR A 1 83 ? 7.044 -17.811 -17.357 1.00 53.28 83 TYR A N 1
ATOM 687 C CA . TYR A 1 83 ? 6.673 -18.803 -16.342 1.00 53.28 83 TYR A CA 1
ATOM 688 C C . TYR A 1 83 ? 6.305 -20.156 -16.964 1.00 53.28 83 TYR A C 1
ATOM 690 O O . TYR A 1 83 ? 5.418 -20.250 -17.812 1.00 53.28 83 TYR A O 1
ATOM 698 N N . ILE A 1 84 ? 6.903 -21.226 -16.444 1.00 54.34 84 ILE A N 1
ATOM 699 C CA . ILE A 1 84 ? 6.381 -22.581 -16.624 1.00 54.34 84 ILE A CA 1
ATOM 700 C C . ILE A 1 84 ? 5.123 -22.686 -15.754 1.00 54.34 84 ILE A C 1
ATOM 702 O O . ILE A 1 84 ? 5.203 -22.683 -14.526 1.00 54.34 84 ILE A O 1
ATOM 706 N N . SER A 1 85 ? 3.950 -22.727 -16.385 1.00 56.66 85 SER A N 1
ATOM 707 C CA . SER A 1 85 ? 2.659 -22.850 -15.705 1.00 56.66 85 SER A CA 1
ATOM 708 C C . SER A 1 85 ? 1.767 -23.860 -16.415 1.00 56.66 85 SER A C 1
ATOM 710 O O . SER A 1 85 ? 1.776 -23.951 -17.638 1.00 56.66 85 SER A O 1
ATOM 712 N N . GLY A 1 86 ? 0.948 -24.586 -15.650 1.00 60.25 86 GLY A N 1
ATOM 713 C CA . GLY A 1 86 ? -0.118 -25.431 -16.201 1.00 60.25 86 GLY A CA 1
ATOM 714 C C . GLY A 1 86 ? -1.290 -24.637 -16.794 1.00 60.25 86 GLY A C 1
ATOM 715 O O . GLY A 1 86 ? -2.192 -25.226 -17.380 1.00 60.25 86 GLY A O 1
ATOM 716 N N . ASN A 1 87 ? -1.299 -23.309 -16.639 1.00 67.50 87 ASN A N 1
ATOM 717 C CA . ASN A 1 87 ? -2.284 -22.419 -17.240 1.00 67.50 87 ASN A CA 1
ATOM 718 C C . ASN A 1 87 ? -1.676 -21.714 -18.464 1.00 67.50 87 ASN A C 1
ATOM 720 O O . ASN A 1 87 ? -0.803 -20.859 -18.313 1.00 67.50 87 ASN A O 1
ATOM 724 N N . ALA A 1 88 ? -2.174 -22.045 -19.658 1.00 64.12 88 ALA A N 1
ATOM 725 C CA . ALA A 1 88 ? -1.698 -21.501 -20.933 1.00 64.12 88 ALA A CA 1
ATOM 726 C C . ALA A 1 88 ? -1.850 -19.971 -21.048 1.00 64.12 88 ALA A C 1
ATOM 728 O O . ALA A 1 88 ? -1.062 -19.332 -21.736 1.00 64.12 88 ALA A O 1
ATOM 729 N N . ASN A 1 89 ? -2.799 -19.381 -20.317 1.00 72.19 89 ASN A N 1
ATOM 730 C CA . ASN A 1 89 ? -3.112 -17.951 -20.388 1.00 72.19 89 ASN A CA 1
ATOM 731 C C . ASN A 1 89 ? -2.310 -17.116 -19.377 1.00 72.19 89 ASN A C 1
ATOM 733 O O . ASN A 1 89 ? -2.546 -15.920 -19.226 1.00 72.19 89 ASN A O 1
ATOM 737 N N . VAL A 1 90 ? -1.376 -17.721 -18.630 1.00 67.88 90 VAL A N 1
ATOM 738 C CA . VAL A 1 90 ? -0.574 -16.996 -17.626 1.00 67.88 90 VAL A CA 1
ATOM 739 C C . VAL A 1 90 ? 0.287 -15.890 -18.243 1.00 67.88 90 VAL A C 1
ATOM 741 O O . VAL A 1 90 ? 0.626 -14.949 -17.531 1.00 67.88 90 VAL A O 1
ATOM 744 N N . MET A 1 91 ? 0.601 -15.971 -19.541 1.00 68.75 91 MET A N 1
ATOM 745 C CA . MET A 1 91 ? 1.375 -14.947 -20.261 1.00 68.75 91 MET A CA 1
ATOM 746 C C . MET A 1 91 ? 0.533 -13.859 -20.920 1.00 68.75 91 MET A C 1
ATOM 748 O O . MET A 1 91 ? 1.095 -12.876 -21.410 1.00 68.75 91 MET A O 1
ATOM 752 N N . ASP A 1 92 ? -0.791 -13.992 -20.934 1.00 75.62 92 ASP A N 1
ATOM 753 C CA . ASP A 1 92 ? -1.643 -13.063 -21.667 1.00 75.62 92 ASP A CA 1
ATOM 754 C C . ASP A 1 92 ? -1.533 -11.649 -21.080 1.00 75.62 92 ASP A C 1
ATOM 756 O O . ASP A 1 92 ? -1.688 -11.433 -19.875 1.00 75.62 92 ASP A O 1
ATOM 760 N N . ASN A 1 93 ? -1.288 -10.657 -21.943 1.00 71.00 93 ASN A N 1
ATOM 761 C CA . ASN A 1 93 ? -1.119 -9.240 -21.584 1.00 71.00 93 ASN A CA 1
ATOM 762 C C . ASN A 1 93 ? 0.028 -8.919 -20.607 1.00 71.00 93 ASN A C 1
ATOM 764 O O . ASN A 1 93 ? 0.100 -7.783 -20.117 1.00 71.00 93 ASN A O 1
ATOM 768 N N . VAL A 1 94 ? 0.923 -9.869 -20.331 1.00 73.94 94 VAL A N 1
ATOM 769 C CA . VAL A 1 94 ? 2.046 -9.676 -19.404 1.00 73.94 94 VAL A CA 1
ATOM 770 C C . VAL A 1 94 ? 3.167 -8.843 -20.031 1.00 73.94 94 VAL A C 1
ATOM 772 O O . VAL A 1 94 ? 3.831 -8.094 -19.321 1.00 73.94 94 VAL A O 1
ATOM 775 N N . PHE A 1 95 ? 3.311 -8.880 -21.355 1.00 75.19 95 PHE A N 1
ATOM 776 C CA . PHE A 1 95 ? 4.189 -7.985 -22.110 1.00 75.19 95 PHE A CA 1
ATOM 777 C C . PHE A 1 95 ? 3.393 -6.823 -22.728 1.00 75.19 95 PHE A C 1
ATOM 779 O O . PHE A 1 95 ? 2.166 -6.900 -22.885 1.00 75.19 95 PHE A O 1
ATOM 786 N N . ASP A 1 96 ? 4.049 -5.695 -22.992 1.00 69.19 96 ASP A N 1
ATOM 787 C CA . ASP A 1 96 ? 3.492 -4.630 -23.834 1.00 69.19 96 ASP A CA 1
ATOM 788 C C . ASP A 1 96 ? 3.803 -4.853 -25.325 1.00 69.19 96 ASP A C 1
ATOM 790 O O . ASP A 1 96 ? 4.363 -5.876 -25.708 1.00 69.19 96 ASP A O 1
ATOM 794 N N . SER A 1 97 ? 3.388 -3.916 -26.183 1.00 73.00 97 SER A N 1
ATOM 795 C CA . SER A 1 97 ? 3.608 -3.992 -27.636 1.00 73.00 97 SER A CA 1
ATOM 796 C C . SER A 1 97 ? 5.079 -3.907 -28.051 1.00 73.00 97 SER A C 1
ATOM 798 O O . SER A 1 97 ? 5.381 -4.107 -29.223 1.00 73.00 97 SER A O 1
ATOM 800 N N . SER A 1 98 ? 5.965 -3.566 -27.116 1.00 65.69 98 SER A N 1
ATOM 801 C CA . SER A 1 98 ? 7.403 -3.410 -27.315 1.00 65.69 98 SER A CA 1
ATOM 802 C C . SER A 1 98 ? 8.191 -4.519 -26.599 1.00 65.69 98 SER A C 1
ATOM 804 O O . SER A 1 98 ? 9.382 -4.354 -26.345 1.00 65.69 98 SER A O 1
ATOM 806 N N . ASP A 1 99 ? 7.526 -5.630 -26.258 1.00 65.94 99 ASP A N 1
ATOM 807 C CA . ASP A 1 99 ? 8.080 -6.808 -25.580 1.00 65.94 99 ASP A CA 1
ATOM 808 C C . ASP A 1 99 ? 8.667 -6.536 -24.180 1.00 65.94 99 ASP A C 1
ATOM 810 O O . ASP A 1 99 ? 9.487 -7.304 -23.668 1.00 65.94 99 ASP A O 1
ATOM 814 N N . PHE A 1 100 ? 8.214 -5.481 -23.492 1.00 60.44 100 PHE A N 1
ATOM 815 C CA . PHE A 1 100 ? 8.597 -5.239 -22.100 1.00 60.44 100 PHE A CA 1
ATOM 816 C C . PHE A 1 100 ? 7.670 -5.961 -21.123 1.00 60.44 100 PHE A C 1
ATOM 818 O O . PHE A 1 100 ? 6.445 -5.830 -21.176 1.00 60.44 100 PHE A O 1
ATOM 825 N N . TYR A 1 101 ? 8.265 -6.692 -20.175 1.00 66.81 101 TYR A N 1
ATOM 826 C CA . TYR A 1 101 ? 7.536 -7.380 -19.111 1.00 66.81 101 TYR A CA 1
ATOM 827 C C . TYR A 1 101 ? 6.935 -6.377 -18.120 1.00 66.81 101 TYR A C 1
ATOM 829 O O . TYR A 1 101 ? 7.650 -5.639 -17.433 1.00 66.81 101 TYR A O 1
ATOM 837 N N . LYS A 1 102 ? 5.610 -6.397 -17.979 1.00 71.50 102 LYS A N 1
ATOM 838 C CA . LYS A 1 102 ? 4.878 -5.609 -16.988 1.00 71.50 102 LYS A CA 1
ATOM 839 C C . LYS A 1 102 ? 5.021 -6.284 -15.631 1.00 71.50 102 LYS A C 1
ATOM 841 O O . LYS A 1 102 ? 4.255 -7.181 -15.284 1.00 71.50 102 LYS A O 1
ATOM 846 N N . THR A 1 103 ? 5.963 -5.803 -14.823 1.00 71.19 103 THR A N 1
ATOM 847 C CA . THR A 1 103 ? 6.196 -6.326 -13.462 1.00 71.19 103 THR A CA 1
ATOM 848 C C . THR A 1 103 ? 4.945 -6.289 -12.592 1.00 71.19 103 THR A C 1
ATOM 850 O O . THR A 1 103 ? 4.786 -7.121 -11.698 1.00 71.19 103 THR A O 1
ATOM 853 N N . GLY A 1 104 ? 4.048 -5.341 -12.873 1.00 70.31 104 GLY A N 1
ATOM 854 C CA . GLY A 1 104 ? 2.926 -4.991 -12.016 1.00 70.31 104 GLY A CA 1
ATOM 855 C C . GLY A 1 104 ? 3.334 -4.060 -10.878 1.00 70.31 104 GLY A C 1
ATOM 856 O O . GLY A 1 104 ? 2.467 -3.713 -10.079 1.00 70.31 104 GLY A O 1
ATOM 857 N N . ASP A 1 105 ? 4.603 -3.649 -10.816 1.00 71.88 105 ASP A N 1
ATOM 858 C CA . ASP A 1 105 ? 5.130 -2.708 -9.838 1.00 71.88 105 ASP A CA 1
ATOM 859 C C . ASP A 1 105 ? 5.014 -1.275 -10.372 1.00 71.88 105 ASP A C 1
ATOM 861 O O . ASP A 1 105 ? 5.331 -0.973 -11.526 1.00 71.88 105 ASP A O 1
ATOM 865 N N . LEU A 1 106 ? 4.520 -0.396 -9.510 1.00 67.00 106 LEU A N 1
ATOM 866 C CA . LEU A 1 106 ? 4.440 1.037 -9.702 1.00 67.00 106 LEU A CA 1
ATOM 867 C C . LEU A 1 106 ? 5.684 1.670 -9.092 1.00 67.00 106 LEU A C 1
ATOM 869 O O . LEU A 1 106 ? 6.072 1.328 -7.971 1.00 67.00 106 LEU A O 1
ATOM 873 N N . GLY A 1 107 ? 6.289 2.613 -9.800 1.00 70.31 107 GLY A N 1
ATOM 874 C CA . GLY A 1 107 ? 7.411 3.371 -9.284 1.00 70.31 107 GLY A CA 1
ATOM 875 C C . GLY A 1 107 ? 7.424 4.814 -9.761 1.00 70.31 107 GLY A C 1
ATOM 876 O O . GLY A 1 107 ? 6.564 5.258 -10.516 1.00 70.31 107 GLY A O 1
ATOM 877 N N . ARG A 1 108 ? 8.428 5.552 -9.302 1.00 70.44 108 ARG A N 1
ATOM 878 C CA . ARG A 1 108 ? 8.726 6.917 -9.737 1.00 70.44 108 ARG A CA 1
ATOM 879 C C . ARG A 1 108 ? 10.227 7.085 -9.860 1.00 70.44 108 ARG A C 1
ATOM 881 O O . ARG A 1 108 ? 10.966 6.547 -9.035 1.00 70.44 108 ARG A O 1
ATOM 888 N N . ILE A 1 109 ? 10.678 7.834 -10.858 1.00 65.56 109 ILE A N 1
ATOM 889 C CA . ILE A 1 109 ? 12.095 8.160 -11.015 1.00 65.56 109 ILE A CA 1
ATOM 890 C C . ILE A 1 109 ? 12.348 9.550 -10.436 1.00 65.56 109 ILE A C 1
ATOM 892 O O . ILE A 1 109 ? 11.684 10.518 -10.795 1.00 65.56 109 ILE A O 1
ATOM 896 N N . GLY A 1 110 ? 13.287 9.640 -9.498 1.00 57.50 110 GLY A N 1
ATOM 897 C CA . GLY A 1 110 ? 13.700 10.903 -8.904 1.00 57.50 110 GLY A CA 1
ATOM 898 C C . GLY A 1 110 ? 14.641 11.714 -9.800 1.00 57.50 110 GLY A C 1
ATOM 899 O O . GLY A 1 110 ? 15.184 11.198 -10.781 1.00 57.50 110 GLY A O 1
ATOM 900 N N . PRO A 1 111 ? 14.893 12.987 -9.454 1.00 52.34 111 PRO A N 1
ATOM 901 C CA . PRO A 1 111 ? 15.750 13.878 -10.237 1.00 52.34 111 PRO A CA 1
ATOM 902 C C . PRO A 1 111 ? 17.205 13.382 -10.361 1.00 52.34 111 PRO A C 1
ATOM 904 O O . PRO A 1 111 ? 17.874 13.702 -11.342 1.00 52.34 111 PRO A O 1
ATOM 907 N N . GLY A 1 112 ? 17.694 12.568 -9.416 1.00 48.56 112 GLY A N 1
ATOM 908 C CA . GLY A 1 112 ? 19.005 11.906 -9.470 1.00 48.56 112 GLY A CA 1
ATOM 909 C C . GLY A 1 112 ? 19.005 10.551 -10.193 1.00 48.56 112 GLY A C 1
ATOM 910 O O . GLY A 1 112 ? 20.028 9.864 -10.209 1.00 48.56 112 GLY A O 1
ATOM 911 N N . ARG A 1 113 ? 17.890 10.180 -10.839 1.00 57.66 113 ARG A N 1
ATOM 912 C CA . ARG A 1 113 ? 17.621 8.877 -11.477 1.00 57.66 113 ARG A CA 1
ATOM 913 C C . ARG A 1 113 ? 17.459 7.700 -10.516 1.00 57.66 113 ARG A C 1
ATOM 915 O O . ARG A 1 113 ? 17.475 6.554 -10.964 1.00 57.66 113 ARG A O 1
ATOM 922 N N . GLU A 1 114 ? 17.279 7.953 -9.225 1.00 58.19 114 GLU A N 1
ATOM 923 C CA . GLU A 1 114 ? 16.841 6.949 -8.260 1.00 58.19 114 GLU A CA 1
ATOM 924 C C . GLU A 1 114 ? 15.439 6.421 -8.597 1.00 58.19 114 GLU A C 1
ATOM 926 O O . GLU A 1 114 ? 14.586 7.166 -9.071 1.00 58.19 114 GLU A O 1
ATOM 931 N N . ILE A 1 115 ? 15.198 5.129 -8.364 1.00 59.28 115 ILE A N 1
ATOM 932 C CA . ILE A 1 115 ? 13.888 4.500 -8.568 1.00 59.28 115 ILE A CA 1
ATOM 933 C C . ILE A 1 115 ? 13.229 4.336 -7.199 1.00 59.28 115 ILE A C 1
ATOM 935 O O . ILE A 1 115 ? 13.745 3.621 -6.340 1.00 59.28 115 ILE A O 1
ATOM 939 N N . PHE A 1 116 ? 12.080 4.976 -7.006 1.00 59.81 116 PHE A N 1
ATOM 940 C CA . PHE A 1 116 ? 11.206 4.780 -5.855 1.00 59.81 116 PHE A CA 1
ATOM 941 C C . PHE A 1 116 ? 10.161 3.728 -6.205 1.00 59.81 116 PHE A C 1
ATOM 943 O O . PHE A 1 116 ? 9.376 3.936 -7.126 1.00 59.81 116 PHE A O 1
ATOM 950 N N . VAL A 1 117 ? 10.132 2.611 -5.481 1.00 69.19 117 VAL A N 1
ATOM 951 C CA . VAL A 1 117 ? 9.075 1.603 -5.628 1.00 69.19 117 VAL A CA 1
ATOM 952 C C . VAL A 1 117 ? 7.875 2.051 -4.801 1.00 69.19 117 VAL A C 1
ATOM 954 O O . VAL A 1 117 ? 7.977 2.187 -3.584 1.00 69.19 117 VAL A O 1
ATOM 957 N N . LEU A 1 118 ? 6.752 2.296 -5.469 1.00 63.88 118 LEU A N 1
ATOM 958 C CA . LEU A 1 118 ? 5.510 2.768 -4.861 1.00 63.88 118 LEU A CA 1
ATOM 959 C C . LEU A 1 118 ? 4.554 1.616 -4.520 1.00 63.88 118 LEU A C 1
ATOM 961 O O . LEU A 1 118 ? 3.634 1.817 -3.743 1.00 63.88 118 LEU A O 1
ATOM 965 N N . GLY A 1 119 ? 4.760 0.407 -5.043 1.00 65.62 119 GLY A N 1
ATOM 966 C CA . GLY A 1 119 ? 3.942 -0.771 -4.718 1.00 65.62 119 GLY A CA 1
ATOM 967 C C . GLY A 1 119 ? 3.441 -1.481 -5.968 1.00 65.62 119 GLY A C 1
ATOM 968 O O . GLY A 1 119 ? 4.078 -1.400 -7.009 1.00 65.62 119 GLY A O 1
ATOM 969 N N . ARG A 1 120 ? 2.312 -2.191 -5.895 1.00 74.25 120 ARG A N 1
ATOM 970 C CA . ARG A 1 120 ? 1.697 -2.893 -7.033 1.00 74.25 120 ARG A CA 1
ATOM 971 C C . ARG A 1 120 ? 0.613 -2.052 -7.705 1.00 74.25 120 ARG A C 1
ATOM 973 O O . ARG A 1 120 ? -0.413 -1.760 -7.094 1.00 74.25 120 ARG A O 1
ATOM 980 N N . ALA A 1 121 ? 0.735 -1.809 -9.008 1.00 66.69 121 ALA A N 1
ATOM 981 C CA . ALA A 1 121 ? -0.205 -1.001 -9.791 1.00 66.69 121 ALA A CA 1
ATOM 982 C C . ALA A 1 121 ? -1.670 -1.488 -9.742 1.00 66.69 121 ALA A C 1
ATOM 984 O O . ALA A 1 121 ? -2.590 -0.681 -9.846 1.00 66.69 121 ALA A O 1
ATOM 985 N N . ARG A 1 122 ? -1.911 -2.800 -9.588 1.00 68.88 122 ARG A N 1
ATOM 986 C CA . ARG A 1 122 ? -3.273 -3.369 -9.494 1.00 68.88 122 ARG A CA 1
ATOM 987 C C . ARG A 1 122 ? -3.778 -3.593 -8.069 1.00 68.88 122 ARG A C 1
ATOM 989 O O . ARG A 1 122 ? -4.986 -3.658 -7.884 1.00 68.88 122 ARG A O 1
ATOM 996 N N . GLN A 1 123 ? -2.888 -3.809 -7.101 1.00 71.12 123 GLN A N 1
ATOM 997 C CA . GLN A 1 123 ? -3.273 -4.265 -5.755 1.00 71.12 123 GLN A CA 1
ATOM 998 C C . GLN A 1 123 ? -3.135 -3.178 -4.686 1.00 71.12 123 GLN A C 1
ATOM 1000 O O . GLN A 1 123 ? -3.868 -3.226 -3.701 1.00 71.12 123 GLN A O 1
ATOM 1005 N N . ASP A 1 124 ? -2.236 -2.211 -4.884 1.00 81.00 124 ASP A N 1
ATOM 1006 C CA . ASP A 1 124 ? -1.897 -1.205 -3.874 1.00 81.00 124 ASP A CA 1
ATOM 1007 C C . ASP A 1 124 ? -2.385 0.203 -4.235 1.00 81.00 124 ASP A C 1
ATOM 1009 O O . ASP A 1 124 ? -2.233 1.113 -3.433 1.00 81.00 124 ASP A O 1
ATOM 1013 N N . VAL A 1 125 ? -3.019 0.403 -5.397 1.00 87.00 125 VAL A N 1
ATOM 1014 C CA . VAL A 1 125 ? -3.655 1.682 -5.756 1.00 87.00 125 VAL A CA 1
ATOM 1015 C C . VAL A 1 125 ? -5.163 1.588 -5.543 1.00 87.00 125 VAL A C 1
ATOM 1017 O O . VAL A 1 125 ? -5.848 0.817 -6.215 1.00 87.00 125 VAL A O 1
ATOM 1020 N N . ILE A 1 126 ? -5.680 2.406 -4.630 1.00 91.38 126 ILE A N 1
ATOM 1021 C CA . ILE A 1 126 ? -7.102 2.526 -4.295 1.00 91.38 126 ILE A CA 1
ATOM 1022 C C . ILE A 1 126 ? -7.654 3.794 -4.943 1.00 91.38 126 ILE A C 1
ATOM 1024 O O . ILE A 1 126 ? -7.050 4.860 -4.841 1.00 91.38 126 ILE A O 1
ATOM 1028 N N . ARG A 1 127 ? -8.801 3.686 -5.614 1.00 90.56 127 ARG A N 1
ATOM 1029 C CA . ARG A 1 127 ? -9.485 4.803 -6.277 1.00 90.56 127 ARG A CA 1
ATOM 1030 C C . ARG A 1 127 ? -10.627 5.305 -5.401 1.00 90.56 127 ARG A C 1
ATOM 1032 O O . ARG A 1 127 ? -11.716 4.746 -5.452 1.00 90.56 127 ARG A O 1
ATOM 1039 N N . TYR A 1 128 ? -10.377 6.353 -4.625 1.00 89.44 128 TYR A N 1
ATOM 1040 C CA . TYR A 1 128 ? -11.346 6.927 -3.690 1.00 89.44 128 TYR A CA 1
ATOM 1041 C C . TYR A 1 128 ? -11.723 8.345 -4.125 1.00 89.44 128 TYR A C 1
ATOM 1043 O O . TYR A 1 128 ? -10.874 9.230 -4.120 1.00 89.44 128 TYR A O 1
ATOM 1051 N N . PHE A 1 129 ? -12.976 8.566 -4.535 1.00 85.00 129 PHE A N 1
ATOM 1052 C CA . PHE A 1 129 ? -13.465 9.870 -5.025 1.00 85.00 129 PHE A CA 1
ATOM 1053 C C . PHE A 1 129 ? -12.548 10.526 -6.078 1.00 85.00 129 PHE A C 1
ATOM 1055 O O . PHE A 1 129 ? -12.214 11.703 -6.002 1.00 85.00 129 PHE A O 1
ATOM 1062 N N . GLY A 1 130 ? -12.070 9.741 -7.048 1.00 80.69 130 GLY A N 1
ATOM 1063 C CA . GLY A 1 130 ? -11.150 10.224 -8.087 1.00 80.69 130 GLY A CA 1
ATOM 1064 C C . GLY A 1 130 ? -9.689 10.378 -7.640 1.00 80.69 130 GLY A C 1
ATOM 1065 O O . GLY A 1 130 ? -8.808 10.492 -8.490 1.00 80.69 130 GLY A O 1
ATOM 1066 N N . TRP A 1 131 ? -9.398 10.286 -6.340 1.00 84.56 131 TRP A N 1
ATOM 1067 C CA . TRP A 1 131 ? -8.039 10.270 -5.810 1.00 84.56 131 TRP A CA 1
ATOM 1068 C C . TRP A 1 131 ? -7.420 8.878 -5.910 1.00 84.56 131 TRP A C 1
ATOM 1070 O O . TRP A 1 131 ? -8.066 7.862 -5.643 1.00 84.56 131 TRP A O 1
ATOM 1080 N N . LYS A 1 132 ? -6.128 8.839 -6.244 1.00 87.12 132 LYS A N 1
ATOM 1081 C CA . LYS A 1 132 ? -5.298 7.640 -6.114 1.00 87.12 132 LYS A CA 1
ATOM 1082 C C . LYS A 1 132 ? -4.686 7.611 -4.714 1.00 87.12 132 LYS A C 1
ATOM 1084 O O . LYS A 1 132 ? -3.894 8.481 -4.353 1.00 87.12 132 LYS A O 1
ATOM 1089 N N . VAL A 1 133 ? -5.040 6.601 -3.932 1.00 88.62 133 VAL A N 1
ATOM 1090 C CA . VAL A 1 133 ? -4.480 6.347 -2.604 1.00 88.62 133 VAL A CA 1
ATOM 1091 C C . VAL A 1 133 ? -3.581 5.125 -2.685 1.00 88.62 133 VAL A C 1
ATOM 1093 O O . VAL A 1 133 ? -4.029 4.045 -3.061 1.00 88.62 133 VAL A O 1
ATOM 1096 N N . ASN A 1 134 ? -2.315 5.290 -2.316 1.00 87.75 134 ASN A N 1
ATOM 1097 C CA . ASN A 1 134 ? -1.395 4.173 -2.185 1.00 87.75 134 ASN A CA 1
ATOM 1098 C C . ASN A 1 134 ? -1.625 3.464 -0.844 1.00 87.75 134 ASN A C 1
ATOM 1100 O O . ASN A 1 134 ? -1.463 4.063 0.219 1.00 87.75 134 ASN A O 1
ATOM 1104 N N . ALA A 1 135 ? -1.999 2.190 -0.895 1.00 91.38 135 ALA A N 1
ATOM 1105 C CA . ALA A 1 135 ? -2.240 1.357 0.270 1.00 91.38 135 ALA A CA 1
ATOM 1106 C C . ALA A 1 135 ? -1.003 1.265 1.173 1.00 91.38 135 ALA A C 1
ATOM 1108 O O . ALA A 1 135 ? -1.154 1.327 2.389 1.00 91.38 135 ALA A O 1
ATOM 1109 N N . LEU A 1 136 ? 0.205 1.179 0.601 1.00 88.88 136 LEU A N 1
ATOM 1110 C CA . LEU A 1 136 ? 1.444 1.054 1.376 1.00 88.88 136 LEU A CA 1
ATOM 1111 C C . LEU A 1 136 ? 1.727 2.303 2.217 1.00 88.88 136 LEU A C 1
ATOM 1113 O O . LEU A 1 136 ? 2.136 2.169 3.368 1.00 88.88 136 LEU A O 1
ATOM 1117 N N . ASP A 1 137 ? 1.443 3.499 1.691 1.00 88.19 137 ASP A N 1
ATOM 1118 C CA . ASP A 1 137 ? 1.572 4.751 2.450 1.00 88.19 137 ASP A CA 1
ATOM 1119 C C . ASP A 1 137 ? 0.687 4.718 3.703 1.00 88.19 137 ASP A C 1
ATOM 1121 O O . ASP A 1 137 ? 1.118 5.059 4.804 1.00 88.19 137 ASP A O 1
ATOM 1125 N N . VAL A 1 138 ? -0.566 4.287 3.534 1.00 94.62 138 VAL A N 1
ATOM 1126 C CA . VAL A 1 138 ? -1.549 4.218 4.622 1.00 94.62 138 VAL A CA 1
ATOM 1127 C C . VAL A 1 138 ? -1.183 3.106 5.609 1.00 94.62 138 VAL A C 1
ATOM 1129 O O . VAL A 1 138 ? -1.283 3.304 6.821 1.00 94.62 138 VAL A O 1
ATOM 1132 N N . GLU A 1 139 ? -0.720 1.952 5.118 1.00 94.81 139 GLU A N 1
ATOM 1133 C CA . GLU A 1 139 ? -0.210 0.856 5.950 1.00 94.81 139 GLU A CA 1
ATOM 1134 C C . GLU A 1 139 ? 0.968 1.316 6.811 1.00 94.81 139 GLU A C 1
ATOM 1136 O O . GLU A 1 139 ? 1.003 1.005 8.001 1.00 94.81 139 GLU A O 1
ATOM 1141 N N . GLU A 1 140 ? 1.907 2.070 6.236 1.00 92.75 140 GLU A N 1
ATOM 1142 C CA . GLU A 1 140 ? 3.053 2.624 6.955 1.00 92.75 140 GLU A CA 1
ATOM 1143 C C . GLU A 1 140 ? 2.602 3.564 8.073 1.00 92.75 140 GLU A C 1
ATOM 1145 O O . GLU A 1 140 ? 2.985 3.359 9.225 1.00 92.75 140 GLU A O 1
ATOM 1150 N N . SER A 1 141 ? 1.722 4.527 7.775 1.00 94.56 141 SER A N 1
ATOM 1151 C CA . SER A 1 141 ? 1.193 5.457 8.782 1.00 94.56 141 SER A CA 1
ATOM 1152 C C . SER A 1 141 ? 0.456 4.737 9.915 1.00 94.56 141 SER A C 1
ATOM 1154 O O . SER A 1 141 ? 0.648 5.060 11.085 1.00 94.56 141 SER A O 1
ATOM 1156 N N . ILE A 1 142 ? -0.363 3.731 9.597 1.00 96.06 142 ILE A N 1
ATOM 1157 C CA . ILE A 1 142 ? -1.079 2.931 10.601 1.00 96.06 142 ILE A CA 1
ATOM 1158 C C . ILE A 1 142 ? -0.108 2.130 11.476 1.00 96.06 142 ILE A C 1
ATOM 1160 O O . ILE A 1 142 ? -0.334 2.001 12.681 1.00 96.06 142 ILE A O 1
ATOM 1164 N N . ARG A 1 143 ? 0.974 1.589 10.902 1.00 94.31 143 ARG A N 1
ATOM 1165 C CA . ARG A 1 143 ? 1.946 0.759 11.634 1.00 94.31 143 ARG A CA 1
ATOM 1166 C C . ARG A 1 143 ? 2.704 1.536 12.711 1.00 94.31 143 ARG A C 1
ATOM 1168 O O . ARG A 1 143 ? 3.173 0.928 13.670 1.00 94.31 143 ARG A O 1
ATOM 1175 N N . GLN A 1 144 ? 2.778 2.861 12.585 1.00 94.06 144 GLN A N 1
ATOM 1176 C CA . GLN A 1 144 ? 3.352 3.739 13.606 1.00 94.06 144 GLN A CA 1
ATOM 1177 C C . GLN A 1 144 ? 2.484 3.830 14.876 1.00 94.06 144 GLN A C 1
ATOM 1179 O O . GLN A 1 144 ? 2.959 4.286 15.916 1.00 94.06 144 GLN A O 1
ATOM 1184 N N . HIS A 1 145 ? 1.221 3.385 14.838 1.00 93.50 145 HIS A N 1
ATOM 1185 C CA . HIS A 1 145 ? 0.347 3.433 16.006 1.00 93.50 145 HIS A CA 1
ATOM 1186 C C . HIS A 1 145 ? 0.793 2.419 17.086 1.00 93.50 145 HIS A C 1
ATOM 1188 O O . HIS A 1 145 ? 0.931 1.225 16.791 1.00 93.50 145 HIS A O 1
ATOM 1194 N N . PRO A 1 146 ? 0.937 2.820 18.369 1.00 90.31 146 PRO A N 1
ATOM 1195 C CA . PRO A 1 146 ? 1.486 1.959 19.423 1.00 90.31 146 PRO A CA 1
ATOM 1196 C C . PRO A 1 146 ? 0.762 0.621 19.607 1.00 90.31 146 PRO A C 1
ATOM 1198 O O . PRO A 1 146 ? 1.411 -0.387 19.880 1.00 90.31 146 PRO A O 1
ATOM 1201 N N . GLU A 1 147 ? -0.558 0.592 19.424 1.00 89.75 147 GLU A N 1
ATOM 1202 C CA . GLU A 1 147 ? -1.391 -0.611 19.589 1.00 89.75 147 GLU A CA 1
ATOM 1203 C C . GLU A 1 147 ? -1.495 -1.516 18.347 1.00 89.75 147 GLU A C 1
ATOM 1205 O O . GLU A 1 147 ? -2.084 -2.596 18.434 1.00 89.75 147 GLU A O 1
ATOM 1210 N N . VAL A 1 148 ? -0.940 -1.120 17.197 1.00 91.56 148 VAL A N 1
ATOM 1211 C CA . VAL A 1 148 ? -1.065 -1.883 15.946 1.00 91.56 148 VAL A CA 1
ATOM 1212 C C . VAL A 1 148 ? 0.160 -2.767 15.734 1.00 91.56 148 VAL A C 1
ATOM 1214 O O . VAL A 1 148 ? 1.292 -2.295 15.732 1.00 91.56 148 VAL A O 1
ATOM 1217 N N . SER A 1 149 ? -0.059 -4.073 15.571 1.00 91.12 149 SER A N 1
ATOM 1218 C CA . SER A 1 149 ? 0.994 -5.045 15.256 1.00 91.12 149 SER A CA 1
ATOM 1219 C C . SER A 1 149 ? 1.209 -5.174 13.753 1.00 91.12 149 SER A C 1
ATOM 1221 O O . SER A 1 149 ? 2.344 -5.267 13.299 1.00 91.12 149 SER A O 1
ATOM 1223 N N . GLN A 1 150 ? 0.118 -5.242 12.995 1.00 92.06 150 GLN A N 1
ATOM 1224 C CA . GLN A 1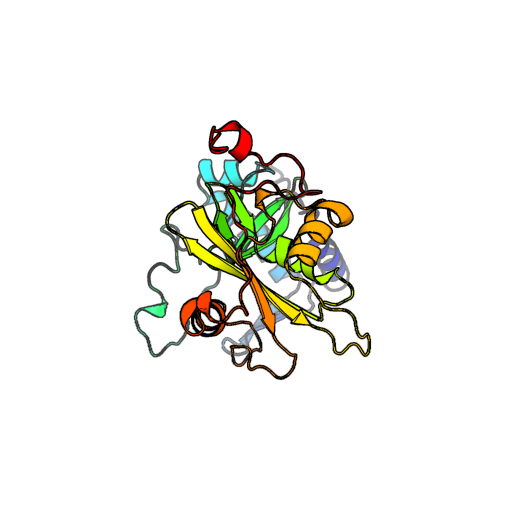 150 ? 0.125 -5.375 11.545 1.00 92.06 150 GLN A CA 1
ATOM 1225 C C . GLN A 1 150 ? -1.146 -4.742 10.991 1.00 92.06 150 GLN A C 1
ATOM 1227 O O . GLN A 1 150 ? -2.160 -4.650 11.682 1.00 92.06 150 GLN A O 1
ATOM 1232 N N . THR A 1 151 ? -1.087 -4.298 9.745 1.00 94.81 151 THR A N 1
ATOM 1233 C CA . THR A 1 151 ? -2.236 -3.759 9.031 1.00 94.81 151 THR A CA 1
ATOM 1234 C C . THR A 1 151 ? -2.179 -4.187 7.574 1.00 94.81 151 THR A C 1
ATOM 1236 O O . THR A 1 151 ? -1.090 -4.424 7.047 1.00 94.81 151 THR A O 1
ATOM 1239 N N . PHE A 1 152 ? -3.340 -4.288 6.940 1.00 94.75 152 PHE A N 1
ATOM 1240 C CA . PHE A 1 152 ? -3.466 -4.515 5.505 1.00 94.75 152 PHE A CA 1
ATOM 1241 C C . PHE A 1 152 ? -4.487 -3.538 4.953 1.00 94.75 152 PHE A C 1
ATOM 1243 O O . PHE A 1 152 ? -5.632 -3.531 5.412 1.00 94.75 152 PHE A O 1
ATOM 1250 N N . VAL A 1 153 ? -4.078 -2.736 3.974 1.00 95.56 153 VAL A N 1
ATOM 1251 C CA . VAL A 1 153 ? -4.936 -1.732 3.348 1.00 95.56 153 VAL A CA 1
ATOM 1252 C C . VAL A 1 153 ? -5.288 -2.173 1.935 1.00 95.56 153 VAL A C 1
ATOM 1254 O O . VAL A 1 153 ? -4.443 -2.643 1.168 1.00 95.56 153 VAL A O 1
ATOM 1257 N N . LEU A 1 154 ? -6.565 -2.063 1.592 1.00 94.38 154 LEU A N 1
ATOM 1258 C CA . LEU A 1 154 ? -7.109 -2.497 0.314 1.00 94.38 154 LEU A CA 1
ATOM 1259 C C . LEU A 1 154 ? -8.324 -1.658 -0.084 1.00 94.38 154 LEU A C 1
ATOM 1261 O O . LEU A 1 154 ? -9.026 -1.111 0.763 1.00 94.38 154 LEU A O 1
ATOM 1265 N N . GLY A 1 155 ? -8.558 -1.555 -1.390 1.00 93.19 155 GLY A N 1
ATOM 1266 C CA . GLY A 1 155 ? -9.720 -0.868 -1.940 1.00 93.19 155 GLY A CA 1
ATOM 1267 C C . GLY A 1 155 ? -10.921 -1.802 -1.988 1.00 93.19 155 GLY A C 1
ATOM 1268 O O . GLY A 1 155 ? -10.827 -2.877 -2.580 1.00 93.19 155 GLY A O 1
ATOM 1269 N N . ILE A 1 156 ? -12.043 -1.388 -1.405 1.00 91.94 156 ILE A N 1
ATOM 1270 C CA . ILE A 1 156 ? -13.305 -2.139 -1.456 1.00 91.94 156 ILE A CA 1
ATOM 1271 C C . ILE A 1 156 ? -14.312 -1.359 -2.283 1.00 91.94 156 ILE A C 1
ATOM 1273 O O . ILE A 1 156 ? -14.517 -0.180 -2.022 1.00 91.94 156 ILE A O 1
ATOM 1277 N N . ALA A 1 157 ? -14.915 -2.008 -3.281 1.00 91.12 157 ALA A N 1
ATOM 1278 C CA . ALA A 1 157 ? -15.860 -1.366 -4.190 1.00 91.12 157 ALA A CA 1
ATOM 1279 C C . ALA A 1 157 ? -17.023 -0.708 -3.430 1.00 91.12 157 ALA A C 1
ATOM 1281 O O . ALA A 1 157 ? -17.597 -1.312 -2.525 1.00 91.12 157 ALA A O 1
ATOM 1282 N N . ASP A 1 158 ? -17.354 0.520 -3.816 1.00 88.12 158 ASP A N 1
ATOM 1283 C CA . ASP A 1 158 ? -18.399 1.335 -3.202 1.00 88.12 158 ASP A CA 1
ATOM 1284 C C . ASP A 1 158 ? -19.025 2.237 -4.273 1.00 88.12 158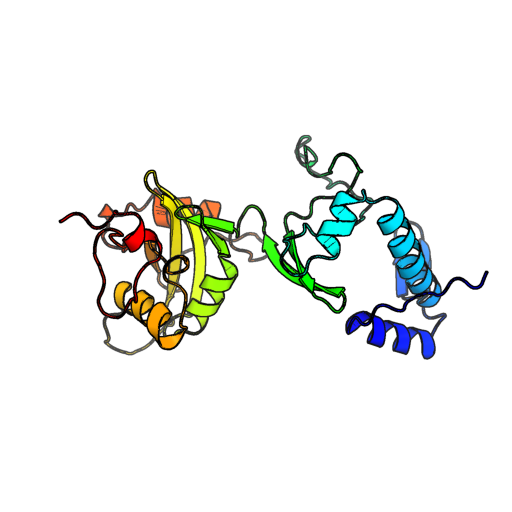 ASP A C 1
ATOM 1286 O O . ASP A 1 158 ? -18.315 2.858 -5.066 1.00 88.12 158 ASP A O 1
ATOM 1290 N N . GLU A 1 159 ? -20.356 2.287 -4.320 1.00 86.38 159 GLU A N 1
ATOM 1291 C CA . GLU A 1 159 ? -21.091 2.955 -5.404 1.00 86.38 159 GLU A CA 1
ATOM 1292 C C . GLU A 1 159 ? -20.888 4.474 -5.422 1.00 86.38 159 GLU A C 1
ATOM 1294 O O . GLU A 1 159 ? -20.898 5.085 -6.489 1.00 86.38 159 GLU A O 1
ATOM 1299 N N . HIS A 1 160 ? -20.665 5.089 -4.260 1.00 84.25 160 HIS A N 1
ATOM 1300 C CA . HIS A 1 160 ? -20.539 6.540 -4.138 1.00 84.25 160 HIS A CA 1
ATOM 1301 C C . HIS A 1 160 ? -19.098 7.010 -4.323 1.00 84.25 160 HIS A C 1
ATOM 1303 O O . HIS A 1 160 ? -18.854 8.067 -4.896 1.00 84.25 160 HIS A O 1
ATOM 1309 N N . THR A 1 161 ? -18.137 6.222 -3.843 1.00 84.69 161 THR A N 1
ATOM 1310 C CA . THR A 1 161 ? -16.724 6.620 -3.753 1.00 84.69 161 THR A CA 1
ATOM 1311 C C . THR A 1 161 ? -15.818 5.906 -4.755 1.00 84.69 161 THR A C 1
ATOM 1313 O O . THR A 1 161 ? -14.610 6.148 -4.756 1.00 84.69 161 THR A O 1
ATOM 1316 N N . CYS A 1 162 ? -16.382 5.058 -5.625 1.00 89.31 162 CYS A N 1
ATOM 1317 C CA . CYS A 1 162 ? -15.699 4.048 -6.444 1.00 89.31 162 CYS A CA 1
ATOM 1318 C C . CYS A 1 162 ? -15.078 2.927 -5.595 1.00 89.31 162 CYS A C 1
ATOM 1320 O O . CYS A 1 162 ? -15.439 1.757 -5.751 1.00 89.31 162 CYS A O 1
ATOM 1322 N N . GLN A 1 163 ? -14.174 3.266 -4.676 1.00 92.44 163 GLN A N 1
ATOM 1323 C CA . GLN A 1 163 ? -13.646 2.341 -3.680 1.00 92.44 163 GLN A CA 1
ATOM 1324 C C . GLN A 1 163 ? -13.428 3.027 -2.338 1.00 92.44 163 GLN A C 1
ATOM 1326 O O . GLN A 1 163 ? -12.759 4.051 -2.280 1.00 92.44 163 GLN A O 1
ATOM 1331 N N . ARG A 1 164 ? -13.850 2.396 -1.242 1.00 92.75 164 ARG A N 1
ATOM 1332 C CA . ARG A 1 164 ? -13.445 2.769 0.118 1.00 92.75 164 ARG A CA 1
ATOM 1333 C C . ARG A 1 164 ? -12.024 2.308 0.421 1.00 92.75 164 ARG A C 1
ATOM 1335 O O . ARG A 1 164 ? -11.616 1.216 0.023 1.00 92.75 164 ARG A O 1
ATOM 1342 N N . VAL A 1 165 ? -11.300 3.116 1.195 1.00 95.25 165 VAL A N 1
ATOM 1343 C CA . VAL A 1 165 ? -9.999 2.754 1.769 1.00 95.25 165 VAL A CA 1
ATOM 1344 C C . VAL A 1 165 ? -10.264 1.885 2.996 1.00 95.25 165 VAL A C 1
ATOM 1346 O O . VAL A 1 165 ? -10.612 2.395 4.063 1.00 95.25 165 VAL A O 1
ATOM 1349 N N . ALA A 1 166 ? -10.143 0.569 2.841 1.00 95.12 166 ALA A N 1
ATOM 1350 C CA . ALA A 1 166 ? -10.346 -0.382 3.923 1.00 95.12 166 ALA A CA 1
ATOM 1351 C C . ALA A 1 166 ? -9.021 -0.726 4.602 1.00 95.12 166 ALA A C 1
ATOM 1353 O O . ALA A 1 166 ? -8.046 -1.000 3.906 1.00 95.12 166 ALA A O 1
ATOM 1354 N N . ALA A 1 167 ? -8.984 -0.770 5.936 1.00 96.00 167 ALA A N 1
ATOM 1355 C CA . ALA A 1 167 ? -7.834 -1.281 6.677 1.00 96.00 167 ALA A CA 1
ATOM 1356 C C . ALA A 1 167 ? -8.236 -2.372 7.678 1.00 96.00 167 ALA A C 1
ATOM 1358 O O . ALA A 1 167 ? -9.100 -2.178 8.539 1.00 96.00 167 ALA A O 1
ATOM 1359 N N . LEU A 1 168 ? -7.574 -3.524 7.566 1.00 94.25 168 LEU A N 1
ATOM 1360 C CA . LEU A 1 168 ? -7.655 -4.621 8.524 1.00 94.25 168 LEU A CA 1
ATOM 1361 C C . LEU A 1 168 ? -6.518 -4.484 9.536 1.00 94.25 168 LEU A C 1
ATOM 1363 O O . LEU A 1 168 ? -5.352 -4.576 9.167 1.00 94.25 168 LEU A O 1
ATOM 1367 N N . ILE A 1 169 ? -6.860 -4.290 10.803 1.00 93.88 169 ILE A N 1
ATOM 1368 C CA . ILE A 1 169 ? -5.936 -3.967 11.887 1.00 93.88 169 ILE A CA 1
ATOM 1369 C C . ILE A 1 169 ? -5.730 -5.186 12.783 1.00 93.88 169 ILE A C 1
ATOM 1371 O O . ILE A 1 169 ? -6.653 -5.640 13.459 1.00 93.88 169 ILE A O 1
ATOM 1375 N N . VAL A 1 170 ? -4.495 -5.671 12.863 1.00 91.94 170 VAL A N 1
ATOM 1376 C CA . VAL A 1 170 ? -4.078 -6.680 13.842 1.00 91.94 170 VAL A CA 1
ATOM 1377 C C . VAL A 1 170 ? -3.541 -5.958 15.070 1.00 91.94 170 VAL A C 1
ATOM 1379 O O . VAL A 1 170 ? -2.525 -5.259 14.996 1.00 91.94 170 VAL A O 1
ATOM 1382 N N . ARG A 1 171 ? -4.200 -6.116 16.219 1.00 87.62 171 ARG A N 1
ATOM 1383 C CA . ARG A 1 171 ? -3.768 -5.463 17.465 1.00 87.62 171 ARG A CA 1
ATOM 1384 C C . ARG A 1 171 ? -2.583 -6.189 18.101 1.00 87.62 171 ARG A C 1
ATOM 1386 O O . ARG A 1 171 ? -2.478 -7.415 18.038 1.00 87.62 171 ARG A O 1
ATOM 1393 N N . LYS A 1 172 ? -1.696 -5.435 18.756 1.00 86.31 172 LYS A N 1
ATOM 1394 C CA . LYS A 1 172 ? -0.694 -6.024 19.655 1.00 86.31 172 LYS A CA 1
ATOM 1395 C C . LYS A 1 172 ? -1.407 -6.690 20.842 1.00 86.31 172 LYS A C 1
ATOM 1397 O O . LYS A 1 172 ? -2.445 -6.190 21.279 1.00 86.31 172 LYS A O 1
ATOM 1402 N N . PRO A 1 173 ? -0.858 -7.780 21.400 1.00 73.56 173 PRO A N 1
ATOM 1403 C CA . PRO A 1 173 ? -1.304 -8.269 22.694 1.00 73.56 173 PRO A CA 1
ATOM 1404 C C . PRO A 1 173 ? -0.889 -7.231 23.742 1.00 73.56 173 PRO A C 1
ATOM 1406 O O . PRO A 1 173 ? 0.286 -7.150 24.092 1.00 73.56 173 PRO A O 1
ATOM 1409 N N . VAL A 1 174 ? -1.819 -6.390 24.193 1.00 65.50 174 VAL A N 1
ATOM 1410 C CA . VAL A 1 174 ? -1.561 -5.428 25.273 1.00 65.50 174 VAL A CA 1
ATOM 1411 C C . VAL A 1 174 ? -2.481 -5.735 26.449 1.00 65.50 174 VAL A C 1
ATOM 1413 O O . VAL A 1 174 ? -3.664 -6.005 26.268 1.00 65.50 174 VAL A O 1
ATOM 1416 N N . ALA A 1 175 ? -1.915 -5.683 27.657 1.00 50.06 175 ALA A N 1
ATOM 1417 C CA . ALA A 1 175 ? -2.590 -5.892 28.938 1.00 50.06 175 ALA A CA 1
ATOM 1418 C C . ALA A 1 175 ? -3.456 -4.696 29.399 1.00 50.06 175 ALA A C 1
ATOM 1420 O O . ALA A 1 175 ? -3.963 -4.698 30.518 1.00 50.06 175 ALA A O 1
ATOM 1421 N N . SER A 1 176 ? -3.606 -3.647 28.586 1.00 49.50 176 SER A N 1
ATOM 1422 C CA . SER A 1 176 ? -4.316 -2.425 28.967 1.00 49.50 176 SER A CA 1
ATOM 1423 C C . SER A 1 176 ? -5.819 -2.520 28.678 1.00 49.50 176 SER A C 1
ATOM 1425 O O . SER A 1 176 ? -6.251 -2.666 27.537 1.00 49.50 176 SER A O 1
ATOM 1427 N N . CYS A 1 177 ? -6.613 -2.352 29.740 1.00 43.16 177 CYS A N 1
ATOM 1428 C CA . CYS A 1 177 ? -8.082 -2.296 29.800 1.00 43.16 177 CYS A CA 1
ATOM 1429 C C . CYS A 1 177 ? -8.750 -1.144 29.005 1.00 43.16 177 CYS A C 1
ATOM 1431 O O . CYS A 1 177 ? -9.873 -0.750 29.318 1.00 43.16 177 CYS A O 1
ATOM 1433 N N . GLY A 1 178 ? -8.086 -0.562 28.004 1.00 55.44 178 GLY A N 1
ATOM 1434 C CA . GLY A 1 178 ? -8.651 0.498 27.170 1.00 55.44 178 GLY A CA 1
ATOM 1435 C C . GLY A 1 178 ? -9.450 -0.066 25.993 1.00 55.44 178 GLY A C 1
ATOM 1436 O O . GLY A 1 178 ? -8.965 -0.917 25.248 1.00 55.44 178 GLY A O 1
ATOM 1437 N N . SER A 1 179 ? -10.670 0.433 25.783 1.00 67.25 179 SER A N 1
ATOM 1438 C CA . SER A 1 179 ? -11.445 0.153 24.568 1.00 67.25 179 SER A CA 1
ATOM 1439 C C . SER A 1 179 ? -10.760 0.804 23.360 1.00 67.25 179 SER A C 1
ATOM 1441 O O . SER A 1 179 ? -10.900 2.008 23.153 1.00 67.25 179 SER A O 1
ATOM 1443 N N . PHE A 1 180 ? -10.066 0.024 22.530 1.00 76.50 180 PHE A N 1
ATOM 1444 C CA . PHE A 1 180 ? -9.541 0.498 21.246 1.00 76.50 180 PHE A CA 1
ATOM 1445 C C . PHE A 1 180 ? -10.695 0.799 20.290 1.00 76.50 180 PHE A C 1
ATOM 1447 O O . PHE A 1 180 ? -11.412 -0.105 19.863 1.00 76.50 180 PHE A O 1
ATOM 1454 N N . LYS A 1 181 ? -10.900 2.082 19.986 1.00 87.12 181 LYS A N 1
ATOM 1455 C CA . LYS A 1 181 ? -11.956 2.545 19.081 1.00 87.12 181 LYS A CA 1
ATOM 1456 C C . LYS A 1 181 ? -11.359 2.843 17.710 1.00 87.12 181 LYS A C 1
ATOM 1458 O O . LYS A 1 181 ? -10.448 3.658 17.604 1.00 87.12 181 LYS A O 1
ATOM 1463 N N . LEU A 1 182 ? -11.918 2.244 16.664 1.00 89.19 182 LEU A N 1
ATOM 1464 C CA . LEU A 1 182 ? -11.462 2.425 15.280 1.00 89.19 182 LEU A CA 1
ATOM 1465 C C . LEU A 1 182 ? -11.507 3.898 14.827 1.00 89.19 182 LEU A C 1
ATOM 1467 O O . LEU A 1 182 ? -10.511 4.414 14.323 1.00 89.19 182 LEU A O 1
ATOM 1471 N N . ALA A 1 183 ? -12.565 4.630 15.177 1.00 87.38 183 ALA A N 1
ATOM 1472 C CA . ALA A 1 183 ? -12.646 6.070 14.916 1.00 87.38 183 ALA A CA 1
ATOM 1473 C C . ALA A 1 183 ? -11.546 6.890 15.630 1.00 87.38 183 ALA A C 1
ATOM 1475 O O . ALA A 1 183 ? -11.146 7.953 15.160 1.00 87.38 183 ALA A O 1
ATOM 1476 N N . ALA A 1 184 ? -11.025 6.420 16.773 1.00 89.62 184 ALA A N 1
ATOM 1477 C CA . ALA A 1 184 ? -9.899 7.080 17.438 1.00 89.62 184 ALA A CA 1
ATOM 1478 C C . ALA A 1 184 ? -8.581 6.853 16.683 1.00 89.62 184 ALA A C 1
ATOM 1480 O O . ALA A 1 184 ? -7.801 7.793 16.561 1.00 89.62 184 ALA A O 1
ATOM 1481 N N . LEU A 1 185 ? -8.368 5.659 16.111 1.00 91.81 185 LEU A N 1
ATOM 1482 C CA . LEU A 1 185 ? -7.235 5.400 15.214 1.00 91.81 185 LEU A CA 1
ATOM 1483 C C . LEU A 1 185 ? -7.281 6.333 13.998 1.00 91.81 185 LEU A C 1
ATOM 1485 O O . LEU A 1 185 ? -6.265 6.923 13.640 1.00 91.81 185 LEU A O 1
ATOM 1489 N N . ARG A 1 186 ? -8.456 6.511 13.382 1.00 93.06 186 ARG A N 1
ATOM 1490 C CA . ARG A 1 186 ? -8.600 7.401 12.222 1.00 93.06 186 ARG A CA 1
ATOM 1491 C C . ARG A 1 186 ? -8.254 8.854 12.556 1.00 93.06 186 ARG A C 1
ATOM 1493 O O . ARG A 1 186 ? -7.490 9.480 11.828 1.00 93.06 186 ARG A O 1
ATOM 1500 N N . ARG A 1 187 ? -8.750 9.370 13.685 1.00 91.38 187 ARG A N 1
ATOM 1501 C CA . ARG A 1 187 ? -8.395 10.714 14.175 1.00 91.38 187 ARG A CA 1
ATOM 1502 C C . ARG A 1 187 ? -6.908 10.838 14.504 1.00 91.38 187 ARG A C 1
ATOM 1504 O O . ARG A 1 187 ? -6.293 11.838 14.153 1.00 91.38 187 ARG A O 1
ATOM 1511 N N . TRP A 1 188 ? -6.311 9.811 15.107 1.00 93.69 188 TRP A N 1
ATOM 1512 C CA . TRP A 1 188 ? -4.871 9.772 15.362 1.00 93.69 188 TRP A CA 1
ATOM 1513 C C . TRP A 1 188 ? -4.055 9.863 14.062 1.00 93.69 188 TRP A C 1
ATOM 1515 O O . TRP A 1 188 ? -3.103 10.634 14.000 1.00 93.69 188 TRP A O 1
ATOM 1525 N N . LEU A 1 189 ? -4.456 9.165 12.991 1.00 93.81 189 LEU A N 1
ATOM 1526 C CA . LEU A 1 189 ? -3.804 9.285 11.676 1.00 93.81 189 LEU A CA 1
ATOM 1527 C C . LEU A 1 189 ? -3.891 10.712 11.117 1.00 93.81 189 LEU A C 1
ATOM 1529 O O . LEU A 1 189 ? -2.918 11.223 10.567 1.00 93.81 189 LEU A O 1
ATOM 1533 N N . ALA A 1 190 ? -5.044 11.364 11.268 1.00 91.44 190 ALA A N 1
ATOM 1534 C CA . ALA A 1 190 ? -5.243 12.728 10.789 1.00 91.44 190 ALA A CA 1
ATOM 1535 C C . ALA A 1 190 ? -4.385 13.749 11.557 1.00 91.44 190 ALA A C 1
ATOM 1537 O O . ALA A 1 190 ? -3.822 14.655 10.949 1.00 91.44 190 ALA A O 1
ATOM 1538 N N . ILE A 1 191 ? -4.273 13.600 12.879 1.00 91.94 191 ILE A N 1
ATOM 1539 C CA . ILE A 1 191 ? -3.628 14.585 13.759 1.00 91.94 191 ILE A CA 1
ATOM 1540 C C . ILE A 1 191 ? -2.126 14.309 13.896 1.00 91.94 191 ILE A C 1
ATOM 1542 O O . ILE A 1 191 ? -1.303 15.177 13.608 1.00 91.94 191 ILE A O 1
ATOM 1546 N N . GLU A 1 192 ? -1.764 13.092 14.303 1.00 92.38 192 GLU A N 1
ATOM 1547 C CA . GLU A 1 192 ? -0.389 12.732 14.668 1.00 92.38 192 GLU A CA 1
ATOM 1548 C C . GLU A 1 192 ? 0.451 12.374 13.441 1.00 92.38 192 GLU A C 1
ATOM 1550 O O . GLU A 1 192 ? 1.601 12.793 13.330 1.00 92.38 192 GLU A O 1
ATOM 1555 N N . GLN A 1 193 ? -0.126 11.637 12.484 1.00 92.69 193 GLN A N 1
ATOM 1556 C CA . GLN A 1 193 ? 0.554 11.317 11.218 1.00 92.69 193 GLN A CA 1
ATOM 1557 C C . GLN A 1 193 ? 0.336 12.384 10.140 1.00 92.69 193 GLN A C 1
ATOM 1559 O O . GLN A 1 193 ? 0.959 12.313 9.082 1.00 92.69 193 GLN A O 1
ATOM 1564 N N . LYS A 1 194 ? -0.535 13.375 10.392 1.00 89.50 194 LYS A N 1
ATOM 1565 C CA . LYS A 1 194 ? -0.908 14.427 9.430 1.00 89.50 194 LYS A CA 1
ATOM 1566 C C . LYS A 1 194 ? -1.335 13.854 8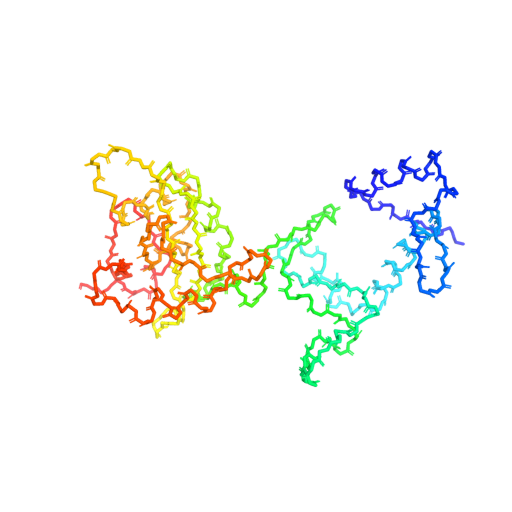.076 1.00 89.50 194 LYS A C 1
ATOM 1568 O O . LYS A 1 194 ? -1.068 14.443 7.026 1.00 89.50 194 LYS A O 1
ATOM 1573 N N . LEU A 1 195 ? -1.969 12.679 8.094 1.00 90.12 195 LEU A N 1
ATOM 1574 C CA . LEU A 1 195 ? -2.373 11.989 6.881 1.00 90.12 195 LEU A CA 1
ATOM 1575 C C . LEU A 1 195 ? -3.547 12.754 6.240 1.00 90.12 195 LEU A C 1
ATOM 1577 O O . LEU A 1 195 ? -4.540 13.012 6.927 1.00 90.12 195 LEU A O 1
ATOM 1581 N N . PRO A 1 196 ? -3.472 13.128 4.947 1.00 88.81 196 PRO A N 1
ATOM 1582 C CA . PRO A 1 196 ? -4.552 13.849 4.281 1.00 88.81 196 PRO A CA 1
ATOM 1583 C C . PRO A 1 196 ? -5.883 13.097 4.350 1.00 88.81 196 PRO A C 1
ATOM 1585 O O . PRO A 1 196 ? -5.910 11.871 4.243 1.00 88.81 196 PRO A O 1
ATOM 1588 N N . ALA A 1 197 ? -6.995 13.833 4.443 1.00 89.12 197 ALA A N 1
ATOM 1589 C CA . ALA A 1 197 ? -8.322 13.248 4.643 1.00 89.12 197 ALA A CA 1
ATOM 1590 C C . ALA A 1 197 ? -8.698 12.182 3.597 1.00 89.12 197 ALA A C 1
ATOM 1592 O O . ALA A 1 197 ? -9.282 11.163 3.950 1.00 89.12 197 ALA A O 1
ATOM 1593 N N . PHE A 1 198 ? -8.317 12.376 2.329 1.00 88.38 198 PHE A N 1
ATOM 1594 C CA . PHE A 1 198 ? -8.585 11.420 1.247 1.00 88.38 198 PHE A CA 1
ATOM 1595 C C . PHE A 1 198 ? -7.817 10.094 1.379 1.00 88.38 198 PHE A C 1
ATOM 1597 O O . PHE A 1 198 ? -8.211 9.107 0.767 1.00 88.38 198 PHE A O 1
ATOM 1604 N N . LYS A 1 199 ? -6.733 10.056 2.167 1.00 92.56 199 LYS A N 1
ATOM 1605 C CA . LYS A 1 199 ? -5.958 8.841 2.464 1.00 92.56 199 LYS A CA 1
ATOM 1606 C C . LYS A 1 199 ? -6.420 8.140 3.748 1.00 92.56 199 LYS A C 1
ATOM 1608 O O . LYS A 1 199 ? -5.975 7.024 4.014 1.00 92.56 199 LYS A O 1
ATOM 1613 N N . LEU A 1 200 ? -7.267 8.774 4.564 1.00 94.12 200 LEU A N 1
ATOM 1614 C CA . LEU A 1 200 ? -7.735 8.176 5.813 1.00 94.12 200 LEU A CA 1
ATOM 1615 C C . LEU A 1 200 ? -8.608 6.943 5.522 1.00 94.12 200 LEU A C 1
ATOM 1617 O O . LEU A 1 200 ? -9.486 7.015 4.660 1.00 94.12 200 LEU A O 1
ATOM 1621 N N . PRO A 1 201 ? -8.424 5.827 6.254 1.00 95.12 201 PRO A N 1
ATOM 1622 C CA . PRO A 1 201 ? -9.285 4.659 6.109 1.00 95.12 201 PRO A CA 1
ATOM 1623 C C . PRO A 1 201 ? -10.755 4.998 6.377 1.00 95.12 201 PRO A C 1
ATOM 1625 O O . PRO A 1 201 ? -11.105 5.449 7.467 1.00 95.12 201 PRO A O 1
ATOM 1628 N N . THR A 1 202 ? -11.620 4.753 5.394 1.00 93.19 202 THR A N 1
ATOM 1629 C CA . THR A 1 202 ? -13.079 4.942 5.483 1.00 93.19 202 THR A CA 1
ATOM 1630 C C . THR A 1 202 ? -13.817 3.667 5.871 1.00 93.19 202 THR A C 1
ATOM 1632 O O . THR A 1 202 ? -15.029 3.694 6.086 1.00 93.19 202 THR A O 1
ATOM 1635 N N . MET A 1 203 ? -13.098 2.550 5.959 1.00 92.69 203 MET A N 1
ATOM 1636 C CA . MET A 1 203 ? -13.595 1.298 6.499 1.00 92.69 203 MET A CA 1
ATOM 1637 C C . MET A 1 203 ? -12.500 0.631 7.327 1.00 92.69 203 MET A C 1
ATOM 1639 O O . MET A 1 203 ? -11.382 0.424 6.862 1.00 92.69 203 MET A O 1
ATOM 1643 N N . LEU A 1 204 ? -12.802 0.300 8.571 1.00 92.88 204 LEU A N 1
ATOM 1644 C CA . LEU A 1 204 ? -11.842 -0.216 9.531 1.00 92.88 204 LEU A CA 1
ATOM 1645 C C . LEU A 1 204 ? -12.372 -1.498 10.157 1.00 92.88 204 LEU A C 1
ATOM 1647 O O . LEU A 1 204 ? -13.543 -1.590 10.507 1.00 92.88 204 LEU A O 1
ATOM 1651 N N . ARG A 1 205 ? -11.499 -2.485 10.344 1.00 91.06 205 ARG A N 1
ATOM 1652 C CA . ARG A 1 205 ? -11.822 -3.708 11.085 1.00 91.06 205 ARG A CA 1
ATOM 1653 C C . ARG A 1 205 ? -10.653 -4.103 11.962 1.00 91.06 205 ARG A C 1
ATOM 1655 O O . ARG A 1 205 ? -9.517 -4.073 11.502 1.00 91.06 205 ARG A O 1
ATOM 1662 N N . THR A 1 206 ? -10.915 -4.519 13.195 1.00 90.25 206 THR A N 1
ATOM 1663 C CA . THR A 1 206 ? -9.902 -5.155 14.042 1.00 90.25 206 THR A CA 1
ATOM 1664 C C . THR A 1 206 ? -10.024 -6.671 14.007 1.00 90.25 206 THR A C 1
ATOM 1666 O O . THR A 1 206 ? -11.125 -7.216 13.972 1.00 90.25 206 THR A O 1
ATOM 1669 N N . ILE A 1 207 ? -8.878 -7.345 14.059 1.00 87.44 207 ILE A N 1
ATOM 1670 C CA . ILE A 1 207 ? -8.771 -8.782 14.308 1.00 87.44 207 ILE A CA 1
ATOM 1671 C C . ILE A 1 207 ? -7.729 -9.052 15.395 1.00 87.44 207 ILE A C 1
ATOM 1673 O O . ILE A 1 207 ? -6.826 -8.247 15.660 1.00 87.44 207 ILE A O 1
ATOM 1677 N N . SER A 1 208 ? -7.881 -10.192 16.053 1.00 81.69 208 SER A N 1
ATOM 1678 C CA . SER A 1 208 ? -6.933 -10.723 17.021 1.00 81.69 208 SER A CA 1
ATOM 1679 C C . SER A 1 208 ? -5.749 -11.362 16.299 1.00 81.69 208 SER A C 1
ATOM 1681 O O . SER A 1 208 ? -5.868 -11.864 15.186 1.00 81.69 208 SER A O 1
ATOM 1683 N N . LYS A 1 209 ? -4.583 -11.415 16.954 1.00 76.69 209 LYS A N 1
ATOM 1684 C CA . LYS A 1 209 ? -3.372 -12.035 16.383 1.00 76.69 209 LYS A CA 1
ATOM 1685 C C . LYS A 1 209 ? -3.553 -13.522 16.012 1.00 76.69 209 LYS A C 1
ATOM 1687 O O . LYS A 1 209 ? -2.798 -14.028 15.192 1.00 76.69 209 LYS A O 1
ATOM 1692 N N . GLY A 1 210 ? -4.509 -14.212 16.637 1.00 77.44 210 GLY A N 1
ATOM 1693 C CA . GLY A 1 210 ? -4.829 -15.615 16.354 1.00 77.44 210 GLY A CA 1
ATOM 1694 C C . GLY A 1 210 ? -5.796 -15.832 15.186 1.00 77.44 210 GLY A C 1
ATOM 1695 O O . GLY A 1 210 ? -5.997 -16.979 14.799 1.00 77.44 210 GLY A O 1
ATOM 1696 N N . ASP A 1 211 ? -6.386 -14.770 14.631 1.00 84.31 211 ASP A N 1
ATOM 1697 C CA . ASP A 1 211 ? -7.329 -14.898 13.522 1.00 84.31 211 ASP A CA 1
ATOM 1698 C C . ASP A 1 211 ? -6.585 -15.228 12.212 1.00 84.31 211 ASP A C 1
ATOM 1700 O O . ASP A 1 211 ? -5.488 -14.712 11.965 1.00 84.31 211 ASP A O 1
ATOM 1704 N N . PRO A 1 212 ? -7.143 -16.096 11.351 1.00 86.25 212 PRO A N 1
ATOM 1705 C CA . PRO A 1 212 ? -6.451 -16.574 10.161 1.00 86.25 212 PRO A CA 1
ATOM 1706 C C . PRO A 1 212 ? -6.332 -15.471 9.108 1.00 86.25 212 PRO A C 1
ATOM 1708 O O . PRO A 1 212 ? -7.326 -15.045 8.524 1.00 86.25 212 PRO A O 1
ATOM 1711 N N . ILE A 1 213 ? -5.117 -15.030 8.796 1.00 90.00 213 ILE A N 1
ATOM 1712 C CA . ILE A 1 213 ? -4.893 -14.059 7.720 1.00 90.00 213 ILE A CA 1
ATOM 1713 C C . ILE A 1 213 ? -4.571 -14.822 6.428 1.00 90.00 213 ILE A C 1
ATOM 1715 O O . ILE A 1 213 ? -3.588 -15.564 6.401 1.00 90.00 213 ILE A O 1
ATOM 1719 N N . PRO A 1 214 ? -5.356 -14.659 5.344 1.00 90.31 214 PRO A N 1
ATOM 1720 C CA . PRO A 1 214 ? -5.045 -15.265 4.057 1.00 90.31 214 PRO A CA 1
ATOM 1721 C C . PRO A 1 214 ? -3.687 -14.802 3.515 1.00 90.31 214 PRO A C 1
ATOM 1723 O O . PRO A 1 214 ? -3.519 -13.649 3.113 1.00 90.31 214 PRO A O 1
ATOM 1726 N N . MET A 1 215 ? -2.735 -15.729 3.455 1.00 89.25 215 MET A N 1
ATOM 1727 C CA . MET A 1 215 ? -1.387 -15.519 2.929 1.00 89.25 215 MET A CA 1
ATOM 1728 C C . MET A 1 215 ? -1.096 -16.496 1.782 1.00 89.25 215 MET A C 1
ATOM 1730 O O . MET A 1 215 ? -1.758 -17.520 1.627 1.00 89.25 215 MET A O 1
ATOM 1734 N N . THR A 1 216 ? -0.106 -16.160 0.964 1.00 83.88 216 THR A N 1
ATOM 1735 C CA . THR A 1 216 ? 0.578 -17.092 0.053 1.00 83.88 216 THR A CA 1
ATOM 1736 C C . THR A 1 216 ? 1.534 -17.994 0.832 1.00 83.88 216 THR A C 1
ATOM 1738 O O . THR A 1 216 ? 1.922 -17.653 1.949 1.00 83.88 216 THR A O 1
ATOM 1741 N N . ASP A 1 217 ? 2.002 -19.078 0.212 1.00 75.50 217 ASP A N 1
ATOM 1742 C CA . ASP A 1 217 ? 3.029 -19.961 0.794 1.00 75.50 217 ASP A CA 1
ATOM 1743 C C . ASP A 1 217 ? 4.334 -19.210 1.114 1.00 75.50 217 ASP A C 1
ATOM 1745 O O . ASP A 1 217 ? 5.062 -19.560 2.037 1.00 75.50 217 ASP A O 1
ATOM 1749 N N . SER A 1 218 ? 4.608 -18.118 0.392 1.00 76.88 218 SER A N 1
ATOM 1750 C CA . SER A 1 218 ? 5.737 -17.213 0.645 1.00 76.88 218 SER A CA 1
ATOM 1751 C C . SER A 1 218 ? 5.470 -16.169 1.742 1.0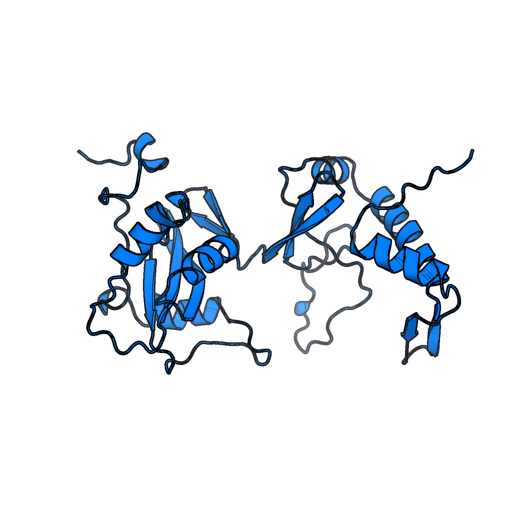0 76.88 218 SER A C 1
ATOM 1753 O O . SER A 1 218 ? 6.265 -15.247 1.908 1.00 76.88 218 SER A O 1
ATOM 1755 N N . GLY A 1 219 ? 4.335 -16.240 2.443 1.00 78.88 219 GLY A N 1
ATOM 1756 C CA . GLY A 1 219 ? 3.975 -15.332 3.536 1.00 78.88 219 GLY A CA 1
ATOM 1757 C C . GLY A 1 219 ? 3.452 -13.954 3.110 1.00 78.88 219 GLY A C 1
ATOM 1758 O O . GLY A 1 219 ? 3.282 -13.081 3.957 1.00 78.88 219 GLY A O 1
ATOM 1759 N N . LYS A 1 220 ? 3.183 -13.726 1.816 1.00 82.12 220 LYS A N 1
ATOM 1760 C CA . LYS A 1 220 ? 2.606 -12.458 1.323 1.00 82.12 220 LYS A CA 1
ATOM 1761 C C . LYS A 1 220 ? 1.080 -12.440 1.461 1.00 82.12 220 LYS A C 1
ATOM 1763 O O . LYS A 1 220 ? 0.466 -13.454 1.125 1.00 82.12 220 LYS A O 1
ATOM 1768 N N . PRO A 1 221 ? 0.457 -11.311 1.846 1.00 87.38 221 PRO A N 1
ATOM 1769 C CA . PRO A 1 221 ? -0.990 -11.218 2.015 1.00 87.38 221 PRO A CA 1
ATOM 1770 C C . PRO A 1 221 ? -1.754 -11.357 0.702 1.00 87.38 221 PRO A C 1
ATOM 1772 O O . PRO A 1 221 ? -1.450 -10.712 -0.300 1.00 87.38 221 PRO A O 1
ATOM 1775 N N . LEU A 1 222 ? -2.809 -12.169 0.727 1.00 89.94 222 LEU A N 1
ATOM 1776 C CA . LEU A 1 222 ? -3.751 -12.321 -0.376 1.00 89.94 222 LEU A CA 1
ATOM 1777 C C . LEU A 1 222 ? -4.902 -11.324 -0.202 1.00 89.94 222 LEU A C 1
ATOM 1779 O O . LEU A 1 222 ? -5.984 -11.699 0.247 1.00 89.94 222 LEU A O 1
ATOM 1783 N N . LYS A 1 223 ? -4.680 -10.054 -0.581 1.00 88.88 223 LYS A N 1
ATOM 1784 C CA . LYS A 1 223 ? -5.644 -8.945 -0.386 1.00 88.88 223 LYS A CA 1
ATOM 1785 C C . LYS A 1 223 ? -7.062 -9.268 -0.877 1.00 88.88 223 LYS A C 1
ATOM 1787 O O . LYS A 1 223 ? -8.022 -8.949 -0.190 1.00 88.88 223 LYS A O 1
ATOM 1792 N N . LYS A 1 224 ? -7.206 -9.989 -1.998 1.00 87.75 224 LYS A N 1
ATOM 1793 C CA . LYS A 1 224 ? -8.521 -10.419 -2.507 1.00 87.75 224 LYS A CA 1
ATOM 1794 C C . LYS A 1 224 ? -9.252 -11.372 -1.552 1.00 87.75 224 LYS A C 1
ATOM 1796 O O . LYS A 1 224 ? -10.425 -11.179 -1.270 1.00 87.75 224 LYS A O 1
ATOM 1801 N N . LYS A 1 225 ? -8.543 -12.361 -0.998 1.00 89.00 225 LYS A N 1
ATOM 1802 C CA . LYS A 1 225 ? -9.116 -13.274 0.002 1.00 89.00 225 LYS A CA 1
ATOM 1803 C C . LYS A 1 225 ? -9.380 -12.561 1.330 1.00 89.00 225 LYS A C 1
ATOM 1805 O O . LYS A 1 225 ? -10.347 -12.889 2.004 1.00 89.00 225 LYS A O 1
ATOM 1810 N N . ILE A 1 226 ? -8.539 -11.591 1.701 1.00 91.31 226 ILE A N 1
ATOM 1811 C CA . ILE A 1 226 ? -8.770 -10.733 2.871 1.00 91.31 226 ILE A CA 1
ATOM 1812 C C . ILE A 1 226 ? -10.072 -9.939 2.700 1.00 91.31 226 ILE A C 1
ATOM 1814 O O . ILE A 1 226 ? -10.885 -9.935 3.617 1.00 91.31 226 ILE A O 1
ATOM 1818 N N . GLU A 1 227 ? -10.294 -9.319 1.536 1.00 90.75 227 GLU A N 1
ATOM 1819 C CA . GLU A 1 227 ? -11.565 -8.668 1.184 1.00 90.75 227 GLU A CA 1
ATOM 1820 C C . GLU A 1 227 ? -12.749 -9.621 1.377 1.00 90.75 227 GLU A C 1
ATOM 1822 O O . GLU A 1 227 ? -13.698 -9.286 2.089 1.00 90.75 227 GLU A O 1
ATOM 1827 N N . ASP A 1 228 ? -12.682 -10.814 0.783 1.00 87.81 228 ASP A N 1
ATOM 1828 C CA . ASP A 1 228 ? -13.791 -11.763 0.827 1.00 87.81 228 ASP A CA 1
ATOM 1829 C C . ASP A 1 228 ? -14.102 -12.200 2.269 1.00 87.81 228 ASP A C 1
ATOM 1831 O O . ASP A 1 228 ? -15.252 -12.130 2.692 1.00 87.81 228 ASP A O 1
ATOM 1835 N N . VAL A 1 229 ? -13.089 -12.574 3.056 1.00 86.81 229 VAL A N 1
ATOM 1836 C CA . VAL A 1 229 ? -13.270 -13.057 4.437 1.00 86.81 229 VAL A CA 1
ATOM 1837 C C . VAL A 1 229 ? -13.690 -11.932 5.383 1.00 86.81 229 VAL A C 1
ATOM 1839 O O . VAL A 1 229 ? -14.652 -12.076 6.134 1.00 86.81 229 VAL A O 1
ATOM 1842 N N . TYR A 1 230 ? -12.985 -10.802 5.360 1.00 88.00 230 TYR A N 1
ATOM 1843 C CA . TYR A 1 230 ? -13.071 -9.796 6.419 1.00 88.00 230 TYR A CA 1
ATOM 1844 C C . TYR A 1 230 ? -13.925 -8.577 6.079 1.00 88.00 230 TYR A C 1
ATOM 1846 O O . TYR A 1 230 ? -14.206 -7.781 6.973 1.00 88.00 230 TYR A O 1
ATOM 1854 N N . PHE A 1 231 ? -14.353 -8.409 4.832 1.00 85.62 231 PHE A N 1
ATOM 1855 C CA . PHE A 1 231 ? -15.168 -7.254 4.448 1.00 85.62 231 PHE A CA 1
ATOM 1856 C C . PHE A 1 231 ? -16.451 -7.637 3.702 1.00 85.62 231 PHE A C 1
ATOM 1858 O O . PHE A 1 231 ? -17.420 -6.886 3.779 1.00 85.62 231 PHE A O 1
ATOM 1865 N N . ARG A 1 232 ? -16.504 -8.802 3.036 1.00 77.50 232 ARG A N 1
ATOM 1866 C CA . ARG A 1 232 ? -17.708 -9.270 2.321 1.00 77.50 232 ARG A CA 1
ATOM 1867 C C . ARG A 1 232 ? -18.512 -10.340 3.068 1.00 77.50 232 ARG A C 1
ATOM 1869 O O . ARG A 1 232 ? -19.714 -10.169 3.233 1.00 77.50 232 ARG A O 1
ATOM 1876 N N . LEU A 1 233 ? -17.878 -11.437 3.498 1.00 58.41 233 LEU A N 1
ATOM 1877 C CA . LEU A 1 233 ? -18.551 -12.596 4.118 1.00 58.41 233 LEU A CA 1
ATOM 1878 C C . LEU A 1 233 ? -18.998 -12.335 5.561 1.00 58.41 233 LEU A C 1
ATOM 1880 O O . LEU A 1 233 ? -20.003 -12.881 6.004 1.00 58.41 233 LEU A O 1
ATOM 1884 N N . HIS A 1 234 ? -18.273 -11.476 6.272 1.00 58.75 234 HIS A N 1
ATOM 1885 C CA . HIS A 1 234 ? -18.675 -10.924 7.561 1.00 58.75 234 HIS A CA 1
ATOM 1886 C C . HIS A 1 234 ? -19.106 -9.471 7.338 1.00 58.75 234 HIS A C 1
ATOM 1888 O O . HIS A 1 234 ? -18.249 -8.580 7.376 1.00 58.75 234 HIS A O 1
ATOM 1894 N N . PRO A 1 235 ? -20.389 -9.227 7.020 1.00 50.69 235 PRO A N 1
ATOM 1895 C CA . PRO A 1 235 ? -20.854 -7.917 6.598 1.00 50.69 235 PRO A CA 1
ATOM 1896 C C . PRO A 1 235 ? -20.733 -6.879 7.716 1.00 50.69 235 PRO A C 1
ATOM 1898 O O . PRO A 1 235 ? -20.697 -7.192 8.905 1.00 50.69 235 PRO A O 1
ATOM 1901 N N . VAL A 1 236 ? -20.783 -5.613 7.306 1.00 50.78 236 VAL A N 1
ATOM 1902 C CA . VAL A 1 236 ? -20.892 -4.400 8.141 1.00 50.78 236 VAL A CA 1
ATOM 1903 C C . VAL A 1 236 ? -21.908 -4.541 9.288 1.00 50.78 236 VAL A C 1
ATOM 1905 O O . VAL A 1 236 ? -21.722 -3.987 10.370 1.00 50.78 236 VAL A O 1
ATOM 1908 N N . ALA A 1 237 ? -22.962 -5.335 9.075 1.00 44.59 237 ALA A N 1
ATOM 1909 C CA . ALA A 1 237 ? -24.010 -5.620 10.051 1.00 44.59 237 ALA A CA 1
ATOM 1910 C C . ALA A 1 237 ? -23.515 -6.323 11.332 1.00 44.59 237 ALA A C 1
ATOM 1912 O O . ALA A 1 237 ? -24.140 -6.167 12.379 1.00 44.59 237 ALA A O 1
ATOM 1913 N N . ASP A 1 238 ? -22.379 -7.029 11.289 1.00 53.34 238 ASP A N 1
ATOM 1914 C CA . ASP A 1 238 ? -21.823 -7.756 12.441 1.00 53.34 238 ASP A CA 1
ATOM 1915 C C . ASP A 1 238 ? -21.150 -6.818 13.473 1.00 53.34 238 ASP A C 1
ATOM 1917 O O . ASP A 1 238 ? -20.541 -7.268 14.441 1.00 53.34 238 ASP A O 1
ATOM 1921 N N . ARG A 1 239 ? -21.225 -5.486 13.273 1.00 53.81 239 ARG A N 1
ATOM 1922 C CA . ARG A 1 239 ? -20.653 -4.421 14.134 1.00 53.81 239 ARG A CA 1
ATOM 1923 C C . ARG A 1 239 ? -19.137 -4.500 14.371 1.00 53.81 239 ARG A C 1
ATOM 1925 O O . ARG A 1 239 ? -18.601 -3.729 15.163 1.00 53.81 239 ARG A O 1
ATOM 1932 N N . GLN A 1 240 ? -18.437 -5.390 13.673 1.00 69.44 240 GLN A N 1
ATOM 1933 C CA . GLN A 1 240 ? -16.977 -5.521 13.735 1.00 69.44 240 GLN A CA 1
ATOM 1934 C C . GLN A 1 240 ? -16.251 -4.657 12.697 1.00 69.44 240 GLN A C 1
ATOM 1936 O O . GLN A 1 240 ? -15.042 -4.457 12.808 1.00 69.44 240 GLN A O 1
ATOM 1941 N N . VAL A 1 241 ? -16.979 -4.151 11.697 1.00 81.06 241 VAL A N 1
ATOM 1942 C CA . VAL A 1 241 ? -16.463 -3.222 10.690 1.00 81.06 241 VAL A CA 1
ATOM 1943 C C . VAL A 1 241 ? -17.023 -1.838 10.984 1.00 81.06 241 VAL A C 1
ATOM 1945 O O . VAL A 1 241 ? -18.234 -1.628 10.974 1.00 81.06 241 VAL A O 1
ATOM 1948 N N . GLU A 1 242 ? -16.136 -0.894 11.256 1.00 88.19 242 GLU A N 1
ATOM 1949 C CA . GLU A 1 242 ? -16.469 0.513 11.399 1.00 88.19 242 GLU A CA 1
ATOM 1950 C C . GLU A 1 242 ? -16.385 1.173 10.024 1.00 88.19 242 GLU A C 1
ATOM 1952 O O . GLU A 1 242 ? -15.350 1.111 9.362 1.00 88.19 242 GLU A O 1
ATOM 1957 N N . ILE A 1 243 ? -17.496 1.750 9.570 1.00 87.75 243 ILE A N 1
ATOM 1958 C CA . ILE A 1 243 ? -17.561 2.493 8.316 1.00 87.75 243 ILE A CA 1
ATOM 1959 C C . ILE A 1 243 ? -17.700 3.965 8.644 1.00 87.75 243 ILE A C 1
ATOM 1961 O O . ILE A 1 243 ? -18.634 4.371 9.337 1.00 87.75 243 ILE A O 1
ATOM 1965 N N . TRP A 1 244 ? -16.802 4.760 8.076 1.00 86.19 244 TRP A N 1
ATOM 1966 C CA . TRP A 1 244 ? -16.899 6.198 8.173 1.00 86.19 244 TRP A CA 1
ATOM 1967 C C . TRP A 1 244 ? -18.038 6.697 7.287 1.00 86.19 244 TRP A C 1
ATOM 1969 O O . TRP A 1 244 ? -18.045 6.494 6.063 1.00 86.19 244 TRP A O 1
ATOM 1979 N N . ASP A 1 245 ? -18.995 7.369 7.919 1.00 84.00 245 ASP A N 1
ATOM 1980 C CA . ASP A 1 245 ? -19.961 8.188 7.214 1.00 84.00 245 ASP A CA 1
ATOM 1981 C C . ASP A 1 245 ? -19.268 9.442 6.665 1.00 84.00 245 ASP A C 1
ATOM 1983 O O . ASP A 1 245 ? -18.960 10.396 7.380 1.00 84.00 245 ASP A O 1
ATOM 1987 N N . ILE A 1 246 ? -19.035 9.417 5.357 1.00 75.25 246 ILE A N 1
ATOM 1988 C CA . ILE A 1 246 ? -18.397 10.489 4.595 1.00 75.25 246 ILE A CA 1
ATOM 1989 C C . ILE A 1 246 ? -19.221 11.783 4.569 1.00 75.25 246 ILE A C 1
ATOM 1991 O O . ILE A 1 246 ? -18.675 12.825 4.219 1.00 75.25 246 ILE A O 1
ATOM 1995 N N . THR A 1 247 ? -20.503 11.746 4.942 1.00 74.69 247 THR A N 1
ATOM 1996 C CA . THR A 1 247 ? -21.345 12.947 5.054 1.00 74.69 247 THR A CA 1
ATOM 1997 C C . THR A 1 247 ? -21.151 13.650 6.395 1.00 74.69 247 THR A C 1
ATOM 1999 O O . THR A 1 247 ? -21.301 14.865 6.487 1.00 74.69 247 THR A O 1
ATOM 2002 N N . THR A 1 248 ? -20.711 12.921 7.424 1.00 72.75 248 THR A N 1
ATOM 2003 C CA . THR A 1 248 ? -20.505 13.466 8.766 1.00 72.75 248 THR A CA 1
ATOM 2004 C C . THR A 1 248 ? -19.111 14.082 8.886 1.00 72.75 248 THR A C 1
ATOM 2006 O O . THR A 1 248 ? -18.103 13.451 8.551 1.00 72.75 248 THR A O 1
ATOM 2009 N N . GLN A 1 249 ? -19.037 15.320 9.380 1.00 68.31 249 GLN A N 1
ATOM 2010 C CA . GLN A 1 249 ? -17.773 15.966 9.725 1.00 68.31 249 GLN A CA 1
ATOM 2011 C C . GLN A 1 249 ? -17.327 15.485 11.111 1.00 68.31 249 GLN A C 1
ATOM 2013 O O . GLN A 1 249 ? -18.021 15.688 12.104 1.00 68.31 249 GLN A O 1
ATOM 2018 N N . GLU A 1 250 ? -16.177 14.816 11.181 1.00 72.12 250 GLU A N 1
ATOM 2019 C CA . GLU A 1 250 ? -15.624 14.349 12.452 1.00 72.12 250 GLU A CA 1
ATOM 2020 C C . GLU A 1 250 ? -14.680 15.378 13.068 1.00 72.12 250 GLU A C 1
ATOM 2022 O O . GLU A 1 250 ? -13.778 15.906 12.417 1.00 72.12 250 GLU A O 1
ATOM 2027 N N . GLU A 1 251 ? -14.862 15.617 14.363 1.00 68.88 251 GLU A N 1
ATOM 2028 C CA . GLU A 1 251 ? -14.041 16.541 15.133 1.00 68.88 251 GLU A CA 1
ATOM 2029 C C . GLU A 1 251 ? -12.560 16.114 15.122 1.00 68.88 251 GLU A C 1
ATOM 2031 O O . GLU A 1 251 ? -12.211 14.965 15.412 1.00 68.88 251 GLU A O 1
ATOM 2036 N N . GLY A 1 252 ? -11.674 17.051 14.773 1.00 68.56 252 GLY A N 1
ATOM 2037 C CA . GLY A 1 252 ? -10.230 16.820 14.669 1.00 68.56 252 GLY A CA 1
ATOM 2038 C C . GLY A 1 252 ? -9.748 16.309 13.305 1.00 68.56 252 GLY A C 1
ATOM 2039 O O . GLY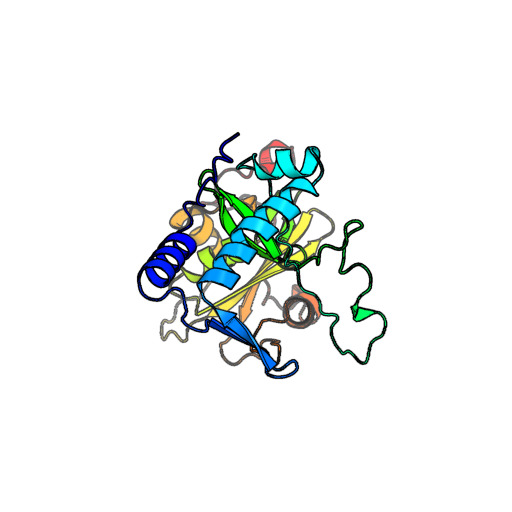 A 1 252 ? -8.542 16.290 13.070 1.00 68.56 252 GLY A O 1
ATOM 2040 N N . ILE A 1 253 ? -10.653 15.956 12.386 1.00 74.88 253 ILE A N 1
ATOM 2041 C CA . ILE A 1 253 ? -10.320 15.753 10.971 1.00 74.88 253 ILE A CA 1
ATOM 2042 C C . ILE A 1 253 ? -10.570 17.091 10.263 1.00 74.88 253 ILE A C 1
ATOM 2044 O O . ILE A 1 253 ? -11.694 17.586 10.239 1.00 74.88 253 ILE A O 1
ATOM 2048 N N . GLY A 1 254 ? -9.506 17.720 9.748 1.00 64.94 254 GLY A N 1
ATOM 2049 C CA . GLY A 1 254 ? -9.598 19.009 9.047 1.00 64.94 254 GLY A CA 1
ATOM 2050 C C . GLY A 1 254 ? -10.491 18.961 7.797 1.00 64.94 254 GLY A C 1
ATOM 2051 O O . GLY A 1 254 ? -10.979 17.900 7.412 1.00 64.94 254 GLY A O 1
ATOM 2052 N N . ASN A 1 255 ? -10.681 20.113 7.144 1.00 63.78 255 ASN A N 1
ATOM 2053 C CA . ASN A 1 255 ? -11.553 20.232 5.967 1.00 63.78 255 ASN A CA 1
ATOM 2054 C C . ASN A 1 255 ? -11.211 19.187 4.897 1.00 63.78 255 ASN A C 1
ATOM 2056 O O . ASN A 1 255 ? -10.058 19.079 4.464 1.00 63.78 255 ASN A O 1
ATOM 2060 N N . ARG A 1 256 ? -12.218 18.436 4.448 1.00 66.44 256 ARG A N 1
ATOM 2061 C CA . ARG A 1 256 ? -12.049 17.421 3.410 1.00 66.44 256 ARG A CA 1
ATOM 2062 C C . ARG A 1 256 ? -12.193 18.105 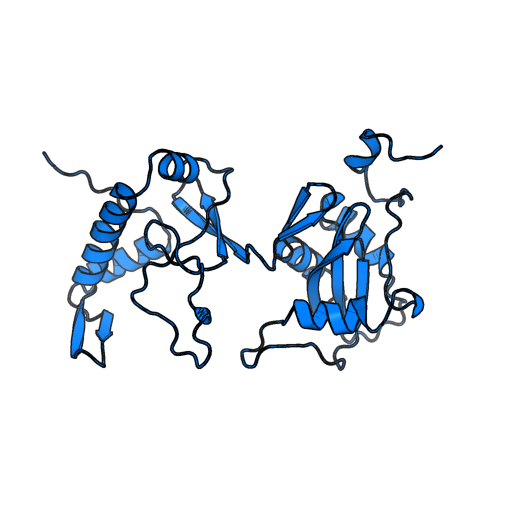2.062 1.00 66.44 256 ARG A C 1
ATOM 2064 O O . ARG A 1 256 ? -13.003 19.008 1.879 1.00 66.44 256 ARG A O 1
ATOM 2071 N N . GLN A 1 257 ? -11.381 17.694 1.098 1.00 59.50 257 GLN A N 1
ATOM 2072 C CA . GLN A 1 257 ? -11.324 18.365 -0.205 1.00 59.50 257 GLN A CA 1
ATOM 2073 C C . GLN A 1 257 ? -12.658 18.274 -0.970 1.00 59.50 257 GLN A C 1
ATOM 2075 O O . GLN A 1 257 ? -12.984 19.191 -1.711 1.00 59.50 257 GLN A O 1
ATOM 2080 N N . TRP A 1 258 ? -13.465 17.239 -0.716 1.00 63.78 258 TRP A N 1
ATOM 2081 C CA . TRP A 1 258 ? -14.814 17.081 -1.275 1.00 63.78 258 TRP A CA 1
ATOM 2082 C C . TRP A 1 258 ? -15.916 17.819 -0.497 1.00 63.78 258 TRP A C 1
ATOM 2084 O O . TRP A 1 258 ? -17.039 17.908 -0.988 1.00 63.78 258 TRP A O 1
ATOM 2094 N N . ASP A 1 259 ? -15.626 18.404 0.673 1.00 60.12 259 ASP A N 1
ATOM 2095 C CA . ASP A 1 259 ? -16.597 19.270 1.364 1.00 60.12 259 ASP A CA 1
ATOM 2096 C C . ASP A 1 259 ? -16.854 20.562 0.547 1.00 60.12 259 ASP A C 1
ATOM 2098 O O . ASP A 1 259 ? -17.904 21.189 0.674 1.00 60.12 259 ASP A O 1
ATOM 2102 N N . TRP A 1 260 ? -15.927 20.931 -0.350 1.00 53.41 260 TRP A N 1
ATOM 2103 C CA . TRP A 1 260 ? -16.038 22.082 -1.255 1.00 53.41 260 TRP A CA 1
ATOM 2104 C C . TRP A 1 260 ? -16.896 21.814 -2.500 1.00 53.41 260 TRP A C 1
ATOM 2106 O O . TRP A 1 260 ? -17.400 22.761 -3.098 1.00 53.41 260 TRP A O 1
ATOM 2116 N N . GLU A 1 261 ? -17.102 20.547 -2.877 1.00 48.81 261 GLU A N 1
ATOM 2117 C CA . GLU A 1 261 ? -17.909 20.158 -4.047 1.00 48.81 261 GLU A CA 1
ATOM 2118 C C . GLU A 1 261 ? -19.419 20.067 -3.739 1.00 48.81 261 GLU A C 1
ATOM 2120 O O . GLU A 1 261 ? -20.201 19.578 -4.550 1.00 48.81 261 GLU A O 1
ATOM 2125 N N . GLY A 1 262 ? -19.863 20.577 -2.582 1.00 41.28 262 GLY A N 1
ATOM 2126 C CA . GLY A 1 262 ? -21.288 20.688 -2.243 1.00 41.28 262 GLY A CA 1
ATOM 2127 C C . GLY A 1 262 ? -21.921 19.415 -1.669 1.00 41.28 262 GLY A C 1
ATOM 2128 O O . GLY A 1 262 ? -23.144 19.311 -1.635 1.00 41.28 262 GLY A O 1
ATOM 2129 N N . GLY A 1 263 ? -21.111 18.463 -1.192 1.00 38.59 263 GLY A N 1
ATOM 2130 C CA . GLY A 1 263 ? -21.578 17.225 -0.553 1.00 38.59 263 GLY A CA 1
ATOM 2131 C C . GLY A 1 263 ? -22.053 17.369 0.900 1.00 38.59 263 GLY A C 1
ATOM 2132 O O . GLY A 1 263 ? -22.619 16.424 1.447 1.00 38.59 263 GLY A O 1
ATOM 2133 N N . SER A 1 264 ? -21.865 18.530 1.533 1.00 33.94 264 SER A N 1
ATOM 2134 C CA . SER A 1 264 ? -22.467 18.815 2.838 1.00 33.94 264 SER A CA 1
ATOM 2135 C C . SER A 1 264 ? -23.937 19.172 2.639 1.00 33.94 264 SER A C 1
ATOM 2137 O O . SER A 1 264 ? -24.284 20.320 2.351 1.00 33.94 264 SER A O 1
ATOM 2139 N N . ALA A 1 265 ? -24.806 18.168 2.758 1.00 32.41 265 ALA A N 1
ATOM 2140 C CA . ALA A 1 265 ? -26.230 18.404 2.928 1.00 32.41 265 ALA A CA 1
ATOM 2141 C C . ALA A 1 265 ? -26.450 19.329 4.139 1.00 32.41 265 ALA A C 1
ATOM 2143 O O . ALA A 1 265 ? -25.808 19.174 5.178 1.00 32.41 265 ALA A O 1
ATOM 2144 N N . LYS A 1 266 ? -27.327 20.316 3.936 1.00 31.75 266 LYS A N 1
ATOM 2145 C CA . LYS A 1 266 ? -27.898 21.186 4.970 1.00 31.75 266 LYS A CA 1
ATOM 2146 C C . LYS A 1 266 ? -28.435 20.410 6.167 1.00 31.75 266 LYS A C 1
ATOM 2148 O O . LYS A 1 266 ? -29.000 19.319 5.936 1.00 31.75 266 LYS A O 1
#